Protein AF-A0A9D7ARS7-F1 (afdb_monomer_lite)

Foldseek 3Di:
DLVVVVQCQDLVSLCVQAQDWDQDQQGTWRWHQDPVVNKIKIKDAFTWADDPQQQGGTDTFRMWIWIWHDDPQKIWTWIDGQPFIKIKIWGDDPAKIKIKIKGPWDWVVRVVVRCCVPQPCVPQPFKDWGWTKIWIWMAMPPLRDIQIDIDTPPTAIDDPPLLVLLPDAFPLCPPPDPVLSPLQAFCPFLLVLLLCLQAPLCLVPDLQFDPVQVNVLVNLVSVLVSCVVPPVDDRPDRRDRGHLLLVLQQQPPLDDRRHPSSSVSSSNRSNHCCVNRNRRSSSSSCQQAQQQEDPHGHQSSLCCVLPVDHSRPDDNLRSLQSSLCSVPVHVQNVVCVVPVDGPPLSSVQSSQSSVCNSPDGPDRPDPPPPPDDD

Secondary structure (DSSP, 8-state):
-HHHHHHHTSHHHHHTTTT-EEEETTEEEEEEEETTTTEEEEEESSEEE--TTTTTPPEEES-EEEEEEEETTEEEEEEEETTEEEEEEEEE-SS-EEEEEEEEEEEHHHHHHTTTTT-GGGG-TT-EEEEEEEEEEEEEETTTEEEEEEEEEEEEEESS-GGGGGG---STTTT--HHHHT-PPPTTSHHHHHHHHHH-TTTTTSSS--HHHHHHHHHHHHHHHHHTT-TTSPPPPPPP---HHHHHHIIIII-S---HHHHHHHHHHHHHHHHHT-HHHHHHHHHHH-EEETTEESHHHHHHHHHSS-GGG--HHHHHHHHHHTTSHHHHHHHHHHHS---HHHHHHHHHHHHTTTS-PPPPPP--------

Sequence (374 aa):
MPSLIWLATTPWLVQLAHGRTLPTALGPVRMAWDAQANALALSCRPCSIRHASWGGEPLRLAEVRLTVQRMGMRLHGTVASGQVVARWRGQLAANSLTLDMDLPSTPVREGYALFAGAIAELRNPALRIDGDFALRARLTLPTGELTLAPQLQGLAVQGLGTEQWAQARSQCDQGLPKWARLAKPSAQSLLARAVIAAEDQRYFEHAGYDLTEITLALRGNQRGLVNASDPSHPTPAPRGASTLSQQLAKLLVTGAERSPVRKLRELLYAVEMEQTLGKARILGLYLDVAPWGGQLCGARAAAYRYFGKRADRLSASEAAWLAAMLHNPSMEARRWAATGQINHERAQWVARGMRLGGASAPRRPTAKMVAAHG

Structure (mmCIF, N/CA/C/O backbone):
data_AF-A0A9D7ARS7-F1
#
_entry.id   AF-A0A9D7ARS7-F1
#
loop_
_atom_site.group_PDB
_atom_site.id
_atom_site.type_symbol
_atom_site.label_atom_id
_atom_site.label_alt_id
_atom_site.label_comp_id
_atom_site.label_asym_id
_atom_site.label_entity_id
_atom_site.label_seq_id
_atom_site.pdbx_PDB_ins_code
_atom_site.Cartn_x
_atom_site.Cartn_y
_atom_site.Cartn_z
_atom_site.occupancy
_atom_site.B_iso_or_equiv
_atom_site.auth_seq_id
_atom_site.auth_comp_id
_atom_site.auth_asym_id
_atom_site.auth_atom_id
_atom_site.pdbx_PDB_model_num
ATOM 1 N N . MET A 1 1 ? 27.235 16.076 -18.789 1.00 49.94 1 MET A N 1
ATOM 2 C CA . MET A 1 1 ? 26.488 14.795 -18.875 1.00 49.94 1 MET A CA 1
ATOM 3 C C . MET A 1 1 ? 26.006 14.437 -20.289 1.00 49.94 1 MET A C 1
ATOM 5 O O . MET A 1 1 ? 26.199 13.282 -20.655 1.00 49.94 1 MET A O 1
ATOM 9 N N . PRO A 1 2 ? 25.462 15.351 -21.121 1.00 49.75 2 PRO A N 1
ATOM 10 C CA . PRO A 1 2 ? 25.009 15.016 -22.481 1.00 49.75 2 PRO A CA 1
ATOM 11 C C . PRO A 1 2 ? 26.126 14.520 -23.407 1.00 49.75 2 PRO A C 1
ATOM 13 O O . PRO A 1 2 ? 25.908 13.580 -24.156 1.00 49.75 2 PRO A O 1
ATOM 16 N N . SER A 1 3 ? 27.340 15.070 -23.305 1.00 52.16 3 SER A N 1
ATOM 17 C CA . SER A 1 3 ? 28.516 14.659 -24.089 1.00 52.16 3 SER A CA 1
ATOM 18 C C . SER A 1 3 ? 28.979 13.222 -23.798 1.00 52.16 3 SER A C 1
ATOM 20 O O . SER A 1 3 ? 29.409 12.530 -24.713 1.00 52.16 3 SER A O 1
ATOM 22 N N . LEU A 1 4 ? 28.813 12.726 -22.565 1.00 56.06 4 LEU A N 1
ATOM 23 C CA . LEU A 1 4 ? 29.103 11.326 -22.215 1.00 56.06 4 LEU A CA 1
ATOM 24 C C . LEU A 1 4 ? 28.038 10.366 -22.756 1.00 56.06 4 LEU A C 1
ATOM 26 O O . LEU A 1 4 ? 28.385 9.312 -23.272 1.00 56.06 4 LEU A O 1
ATOM 30 N N . ILE A 1 5 ? 26.755 10.741 -22.695 1.00 59.06 5 ILE A N 1
ATOM 31 C CA . ILE A 1 5 ? 25.660 9.968 -23.312 1.00 59.06 5 ILE A CA 1
ATOM 32 C C . ILE A 1 5 ? 25.811 9.978 -24.834 1.00 59.06 5 ILE A C 1
ATOM 34 O O . ILE A 1 5 ? 25.603 8.959 -25.488 1.00 59.06 5 ILE A O 1
ATOM 38 N N . TRP A 1 6 ? 26.219 11.115 -25.398 1.00 55.34 6 TRP A N 1
ATOM 39 C CA . TRP A 1 6 ? 26.509 11.266 -26.815 1.00 55.34 6 TRP A CA 1
ATOM 40 C C . TRP A 1 6 ? 27.624 10.306 -27.232 1.00 55.34 6 TRP A C 1
ATOM 42 O O . TRP A 1 6 ? 27.391 9.513 -28.131 1.00 55.34 6 TRP A O 1
ATOM 52 N N . LEU A 1 7 ? 28.764 10.290 -26.531 1.00 57.62 7 LEU A N 1
ATOM 53 C CA . LEU A 1 7 ? 29.869 9.357 -26.786 1.00 57.62 7 LEU A CA 1
ATOM 54 C C . LEU A 1 7 ? 29.462 7.886 -26.584 1.00 57.62 7 LEU A C 1
ATOM 56 O O . LEU A 1 7 ? 29.739 7.049 -27.439 1.00 57.62 7 LEU A O 1
ATOM 60 N N . ALA A 1 8 ? 28.750 7.572 -25.499 1.00 57.28 8 ALA A N 1
ATOM 61 C CA . ALA A 1 8 ? 28.328 6.211 -25.155 1.00 57.28 8 ALA A CA 1
ATOM 62 C C . ALA A 1 8 ? 27.238 5.633 -26.077 1.00 57.28 8 ALA A C 1
ATOM 64 O O . ALA A 1 8 ? 26.942 4.445 -25.997 1.00 57.28 8 ALA A O 1
ATOM 65 N N . THR A 1 9 ? 26.631 6.457 -26.937 1.00 58.59 9 THR A N 1
ATOM 66 C CA . THR A 1 9 ? 25.599 6.043 -27.904 1.00 58.59 9 THR A CA 1
ATOM 67 C C . THR A 1 9 ? 26.036 6.239 -29.358 1.00 58.59 9 THR A C 1
ATOM 69 O O . THR A 1 9 ? 25.222 6.077 -30.266 1.00 58.59 9 THR A O 1
ATOM 72 N N . THR A 1 10 ? 27.301 6.600 -29.606 1.00 65.31 10 THR A N 1
ATOM 73 C CA . THR A 1 10 ? 27.848 6.731 -30.963 1.00 65.31 10 THR A CA 1
ATOM 74 C C . THR A 1 10 ? 28.159 5.341 -31.540 1.00 65.31 10 THR A C 1
ATOM 76 O O . THR A 1 10 ? 28.922 4.606 -30.913 1.00 65.31 10 THR A O 1
ATOM 79 N N . PRO A 1 11 ? 27.650 4.972 -32.733 1.00 61.22 11 PRO A N 1
ATOM 80 C CA . PRO A 1 11 ? 27.712 3.599 -33.254 1.00 61.22 11 PRO A CA 1
ATOM 81 C C . PRO A 1 11 ? 29.095 2.924 -33.215 1.00 61.22 11 PRO A C 1
ATOM 83 O O . PRO A 1 11 ? 29.196 1.777 -32.792 1.00 61.22 11 PRO A O 1
ATOM 86 N N . TRP A 1 12 ? 30.177 3.627 -33.570 1.00 64.88 12 TRP A N 1
ATOM 87 C CA . TRP A 1 12 ? 31.531 3.047 -33.561 1.00 64.88 12 TRP A CA 1
ATOM 88 C C . TRP A 1 12 ? 32.080 2.796 -32.141 1.00 64.88 12 TRP A C 1
ATOM 90 O O . TRP A 1 12 ? 32.691 1.761 -31.887 1.00 64.88 12 TRP A O 1
ATOM 100 N N . LEU A 1 13 ? 31.808 3.689 -31.178 1.00 61.81 13 LEU A N 1
ATOM 101 C CA . LEU A 1 13 ? 32.165 3.490 -29.762 1.00 61.81 13 LEU A CA 1
ATOM 102 C C . LEU A 1 13 ? 31.345 2.360 -29.130 1.00 61.81 13 LEU A C 1
ATOM 104 O O . LEU A 1 13 ? 31.840 1.610 -28.292 1.00 61.81 13 LEU A O 1
ATOM 108 N N . VAL A 1 14 ? 30.093 2.221 -29.561 1.00 63.19 14 VAL A N 1
ATOM 109 C CA . VAL A 1 14 ? 29.178 1.174 -29.107 1.00 63.19 14 VAL A CA 1
ATOM 110 C C . VAL A 1 14 ? 29.598 -0.208 -29.628 1.00 63.19 14 VAL A C 1
ATOM 112 O O . VAL A 1 14 ? 29.524 -1.185 -28.883 1.00 63.19 14 VAL A O 1
ATOM 115 N N . GLN A 1 15 ? 30.107 -0.304 -30.859 1.00 62.28 15 GLN A N 1
ATOM 116 C CA . GLN A 1 15 ? 30.667 -1.546 -31.410 1.00 62.28 15 GLN A CA 1
ATOM 117 C C . GLN A 1 15 ? 31.887 -2.038 -30.614 1.00 62.28 15 GLN A C 1
ATOM 119 O O . GLN A 1 15 ? 31.997 -3.231 -30.343 1.00 62.28 15 GLN A O 1
ATOM 124 N N . LEU A 1 16 ? 32.748 -1.128 -30.139 1.00 65.19 16 LEU A N 1
ATOM 125 C CA . LEU A 1 16 ? 33.880 -1.460 -29.257 1.00 65.19 16 LEU A CA 1
ATOM 126 C C . LEU A 1 16 ? 33.447 -1.963 -27.868 1.00 65.19 16 LEU A C 1
ATOM 128 O O . LEU A 1 16 ? 34.243 -2.585 -27.156 1.00 65.19 16 LEU A O 1
ATOM 132 N N . ALA A 1 17 ? 32.203 -1.687 -27.470 1.00 65.38 17 ALA A N 1
ATOM 133 C CA . ALA A 1 17 ? 31.620 -2.150 -26.218 1.00 65.38 17 ALA A CA 1
ATOM 134 C C . ALA A 1 17 ? 30.968 -3.542 -26.325 1.00 65.38 17 ALA A C 1
ATOM 136 O O . ALA A 1 17 ? 30.589 -4.104 -25.297 1.00 65.38 17 ALA A O 1
ATOM 137 N N . HIS A 1 18 ? 30.861 -4.130 -27.524 1.00 78.56 18 HIS A N 1
ATOM 138 C CA . HIS A 1 18 ? 30.319 -5.479 -27.701 1.00 78.56 18 HIS A CA 1
ATOM 139 C C . HIS A 1 18 ? 31.104 -6.508 -26.868 1.00 78.56 18 HIS A C 1
ATOM 141 O O . HIS A 1 18 ? 32.332 -6.555 -26.898 1.00 78.56 18 HIS A O 1
ATOM 147 N N . GLY A 1 19 ? 30.390 -7.330 -26.096 1.00 79.81 19 GLY A N 1
ATOM 148 C CA . GLY A 1 19 ? 30.980 -8.370 -25.251 1.00 79.81 19 GLY A CA 1
ATOM 149 C C . GLY A 1 19 ? 31.577 -7.860 -23.936 1.00 79.81 19 GLY A C 1
ATOM 150 O O . GLY A 1 19 ? 31.953 -8.675 -23.094 1.00 79.81 19 GLY A O 1
ATOM 151 N N . ARG A 1 20 ? 31.623 -6.539 -23.705 1.00 84.88 20 ARG A N 1
ATOM 152 C CA . ARG A 1 20 ? 32.106 -5.978 -22.438 1.00 84.88 20 ARG A CA 1
ATOM 153 C C . ARG A 1 20 ? 31.069 -6.143 -21.335 1.00 84.88 20 ARG A C 1
ATOM 155 O O . ARG A 1 20 ? 29.861 -6.079 -21.564 1.00 84.88 20 ARG A O 1
ATOM 162 N N . THR A 1 21 ? 31.565 -6.312 -20.116 1.00 87.62 21 THR A N 1
ATOM 163 C CA . THR A 1 21 ? 30.754 -6.303 -18.899 1.00 87.62 21 THR A CA 1
ATOM 164 C C . THR A 1 21 ? 31.215 -5.153 -18.022 1.00 87.62 21 THR A C 1
ATOM 166 O O . THR A 1 21 ? 32.399 -5.050 -17.712 1.00 87.62 21 THR A O 1
ATOM 169 N N . LEU A 1 22 ? 30.287 -4.280 -17.641 1.00 86.56 22 LEU A N 1
ATOM 170 C CA . LEU A 1 22 ? 30.556 -3.146 -16.767 1.00 86.56 22 LEU A CA 1
ATOM 171 C C . LEU A 1 22 ? 30.031 -3.441 -15.358 1.00 86.56 22 LEU A C 1
ATOM 173 O O . LEU A 1 22 ? 28.874 -3.852 -15.221 1.00 86.56 22 LEU A O 1
ATOM 177 N N . PRO A 1 23 ? 30.829 -3.224 -14.299 1.00 86.56 23 PRO A N 1
ATOM 178 C CA . PRO A 1 23 ? 30.306 -3.234 -12.943 1.00 86.56 23 PRO A CA 1
ATOM 179 C C . PRO A 1 23 ? 29.406 -2.008 -12.749 1.00 86.56 23 PRO A C 1
ATOM 181 O O . PRO A 1 23 ? 29.817 -0.875 -12.994 1.00 86.56 23 PRO A O 1
ATOM 184 N N . THR A 1 24 ? 28.164 -2.223 -12.320 1.00 85.88 24 THR A N 1
ATOM 185 C CA . THR A 1 24 ? 27.206 -1.140 -12.053 1.00 85.88 24 THR A CA 1
ATOM 186 C C . THR A 1 24 ? 26.528 -1.329 -10.701 1.00 85.88 24 THR A C 1
ATOM 188 O O . THR A 1 24 ? 26.607 -2.399 -10.095 1.00 85.88 24 THR A O 1
ATOM 191 N N . ALA A 1 25 ? 25.787 -0.313 -10.251 1.00 81.31 25 ALA A N 1
ATOM 192 C CA . ALA A 1 25 ? 24.946 -0.402 -9.054 1.00 81.31 25 ALA A CA 1
ATOM 193 C C . ALA A 1 25 ? 23.852 -1.487 -9.147 1.00 81.31 25 ALA A C 1
ATOM 195 O O . ALA A 1 25 ? 23.344 -1.920 -8.117 1.00 81.31 25 ALA A O 1
ATOM 196 N N . LEU A 1 26 ? 23.510 -1.930 -10.364 1.00 81.38 26 LEU A N 1
ATOM 197 C CA . LEU A 1 26 ? 22.538 -2.993 -10.629 1.00 81.38 26 LEU A CA 1
ATOM 198 C C . LEU A 1 26 ? 23.160 -4.399 -10.605 1.00 81.38 26 LEU A C 1
ATOM 200 O O . LEU A 1 26 ? 22.430 -5.387 -10.657 1.00 81.38 26 LEU A O 1
ATOM 204 N N . GLY A 1 27 ? 24.491 -4.492 -10.529 1.00 86.00 27 GLY A N 1
ATOM 205 C CA . GLY A 1 27 ? 25.264 -5.703 -10.799 1.00 86.00 27 GLY A CA 1
ATOM 206 C C . GLY A 1 27 ? 26.060 -5.601 -12.110 1.00 86.00 27 GLY A C 1
ATOM 207 O O . GLY A 1 27 ? 26.155 -4.517 -12.699 1.00 86.00 27 GLY A O 1
ATOM 208 N N . PRO A 1 28 ? 26.673 -6.704 -12.573 1.00 89.75 28 PRO A N 1
ATOM 209 C CA . PRO A 1 28 ? 27.367 -6.734 -13.856 1.00 89.75 28 PRO A CA 1
ATOM 210 C C . PRO A 1 28 ? 26.371 -6.524 -15.006 1.00 89.75 28 PRO A C 1
ATOM 212 O O . PRO A 1 28 ? 25.390 -7.259 -15.140 1.00 89.75 28 PRO A O 1
ATOM 215 N N . VAL A 1 29 ? 26.623 -5.513 -15.840 1.00 91.81 29 VAL A N 1
ATOM 216 C CA . VAL A 1 29 ? 25.832 -5.212 -17.041 1.00 91.81 29 VAL A CA 1
ATOM 217 C C . VAL A 1 29 ? 26.642 -5.595 -18.266 1.00 91.81 29 VAL A C 1
ATOM 219 O O . VAL A 1 29 ? 27.681 -4.998 -18.547 1.00 91.81 29 VAL A O 1
ATOM 222 N N . ARG A 1 30 ? 26.157 -6.589 -19.007 1.00 92.44 30 ARG A N 1
ATOM 223 C CA . ARG A 1 30 ? 26.727 -7.001 -20.288 1.00 92.44 30 ARG A CA 1
ATOM 224 C C . ARG A 1 30 ? 26.202 -6.107 -21.401 1.00 92.44 30 ARG A C 1
ATOM 226 O O . ARG A 1 30 ? 25.000 -5.857 -21.477 1.00 92.44 30 ARG A O 1
ATOM 233 N N . MET A 1 31 ? 27.107 -5.675 -22.266 1.00 90.69 31 MET A N 1
ATOM 234 C CA . MET A 1 31 ? 26.824 -4.865 -23.443 1.00 90.69 31 MET A CA 1
ATOM 235 C C . MET A 1 31 ? 26.972 -5.728 -24.698 1.00 90.69 31 MET A C 1
ATOM 237 O O . MET A 1 31 ? 27.950 -6.461 -24.853 1.00 90.69 31 MET A O 1
ATOM 241 N N . ALA A 1 32 ? 26.003 -5.656 -25.599 1.00 90.12 32 ALA A N 1
ATOM 242 C CA . ALA A 1 32 ? 26.031 -6.354 -26.874 1.00 90.12 32 ALA A CA 1
ATOM 243 C C . ALA A 1 32 ? 25.504 -5.431 -27.970 1.00 90.12 32 ALA A C 1
ATOM 245 O O . ALA A 1 32 ? 24.406 -4.896 -27.869 1.00 90.12 32 ALA A O 1
ATOM 246 N N . TRP A 1 33 ? 26.297 -5.238 -29.016 1.00 87.25 33 TRP A N 1
ATOM 247 C CA . TRP A 1 33 ? 25.826 -4.595 -30.237 1.00 87.25 33 TRP A CA 1
ATOM 248 C C . TRP A 1 33 ? 25.082 -5.605 -31.115 1.00 87.25 33 TRP A C 1
ATOM 250 O O . TRP A 1 33 ? 25.636 -6.666 -31.408 1.00 87.25 33 TRP A O 1
ATOM 260 N N . ASP A 1 34 ? 23.866 -5.259 -31.531 1.00 83.94 34 ASP A N 1
ATOM 261 C CA . ASP A 1 34 ? 23.088 -5.963 -32.547 1.00 83.94 34 ASP A CA 1
ATOM 262 C C . ASP A 1 34 ? 23.206 -5.200 -33.873 1.00 83.94 34 ASP A C 1
ATOM 264 O O . ASP A 1 34 ? 22.672 -4.098 -34.033 1.00 83.94 34 ASP A O 1
ATOM 268 N N . ALA A 1 35 ? 23.935 -5.790 -34.823 1.00 79.88 35 ALA A N 1
ATOM 269 C CA . ALA A 1 35 ? 24.170 -5.193 -36.131 1.00 79.88 35 ALA A CA 1
ATOM 270 C C . ALA A 1 35 ? 22.917 -5.179 -37.020 1.00 79.88 35 ALA A C 1
ATOM 272 O O . ALA A 1 35 ? 22.780 -4.269 -37.833 1.00 79.88 35 ALA A O 1
ATOM 273 N N . GLN A 1 36 ? 22.001 -6.140 -36.859 1.00 80.81 36 GLN A N 1
ATOM 274 C CA . GLN A 1 36 ? 20.767 -6.206 -37.648 1.00 80.81 36 GLN A CA 1
ATOM 275 C C . GLN A 1 36 ? 19.764 -5.159 -37.169 1.00 80.81 36 GLN A C 1
ATOM 277 O O . GLN A 1 36 ? 19.159 -4.457 -37.976 1.00 80.81 36 GLN A O 1
ATOM 282 N N . ALA A 1 37 ? 19.629 -5.009 -35.851 1.00 79.12 37 ALA A N 1
ATOM 283 C CA . ALA A 1 37 ? 18.763 -3.997 -35.261 1.00 79.12 37 ALA A CA 1
ATOM 284 C C . ALA A 1 37 ? 19.418 -2.605 -35.186 1.00 79.12 37 ALA A C 1
ATOM 286 O O . ALA A 1 37 ? 18.746 -1.648 -34.806 1.00 79.12 37 ALA A O 1
ATOM 287 N N . ASN A 1 38 ? 20.711 -2.466 -35.508 1.00 84.44 38 ASN A N 1
ATOM 288 C CA . ASN A 1 38 ? 21.492 -1.241 -35.288 1.00 84.44 38 ASN A CA 1
ATOM 289 C C . ASN A 1 38 ? 21.291 -0.689 -33.858 1.00 84.44 38 ASN A C 1
ATOM 291 O O . ASN A 1 38 ? 20.999 0.494 -33.648 1.00 84.44 38 ASN A O 1
ATOM 295 N N . ALA A 1 39 ? 21.357 -1.589 -32.874 1.00 87.44 39 ALA A N 1
ATOM 296 C CA . ALA A 1 39 ? 20.944 -1.337 -31.499 1.00 87.44 39 ALA A CA 1
ATOM 297 C C . ALA A 1 39 ? 21.996 -1.810 -30.492 1.00 87.44 39 ALA A C 1
ATOM 299 O O . ALA A 1 39 ? 22.575 -2.887 -30.619 1.00 87.44 39 ALA A O 1
ATOM 300 N N . LEU A 1 40 ? 22.187 -1.034 -29.427 1.00 90.00 40 LEU A N 1
ATOM 301 C CA . LEU A 1 40 ? 22.911 -1.473 -28.240 1.00 90.00 40 LEU A CA 1
ATOM 302 C C . LEU A 1 40 ? 21.951 -2.190 -27.295 1.00 90.00 40 LEU A C 1
ATOM 304 O O . LEU A 1 40 ? 21.008 -1.581 -26.796 1.00 90.00 40 LEU A O 1
ATOM 308 N N . ALA A 1 41 ? 22.222 -3.453 -26.998 1.00 91.88 41 ALA A N 1
ATOM 309 C CA . ALA A 1 41 ? 21.578 -4.206 -25.937 1.00 91.88 41 ALA A CA 1
ATOM 310 C C . ALA A 1 41 ? 22.429 -4.176 -24.658 1.00 91.88 41 ALA A C 1
ATOM 312 O O . ALA A 1 41 ? 23.629 -4.446 -24.665 1.00 91.88 41 ALA A O 1
ATOM 313 N N . LEU A 1 42 ? 21.781 -3.867 -23.542 1.00 92.56 42 LEU A N 1
ATOM 314 C CA . LEU A 1 42 ? 22.317 -3.889 -22.190 1.00 92.56 42 LEU A CA 1
ATOM 315 C C . LEU A 1 42 ? 21.532 -4.933 -21.402 1.00 92.56 42 LEU A C 1
ATOM 317 O O . LEU A 1 42 ? 20.304 -4.900 -21.396 1.00 92.56 42 LEU A O 1
ATOM 321 N N . SER A 1 43 ? 22.211 -5.859 -20.735 1.00 94.12 43 SER A N 1
ATOM 322 C CA . SER A 1 43 ? 21.539 -6.898 -19.948 1.00 94.12 43 SER A CA 1
ATOM 323 C C . SER A 1 43 ? 22.208 -7.118 -18.601 1.00 94.12 43 SER A C 1
ATOM 325 O O . SER A 1 43 ? 23.434 -7.177 -18.528 1.00 94.12 43 SER A O 1
ATOM 327 N N . CYS A 1 44 ? 21.407 -7.285 -17.553 1.00 93.06 44 CYS A N 1
ATOM 328 C CA . CYS A 1 44 ? 21.870 -7.652 -16.219 1.00 93.06 44 CYS A CA 1
ATOM 329 C C . CYS A 1 44 ? 21.175 -8.938 -15.762 1.00 93.06 44 CYS A C 1
ATOM 331 O O . CYS A 1 44 ? 19.950 -9.033 -15.864 1.00 93.06 44 CYS A O 1
ATOM 333 N N . ARG A 1 45 ? 21.952 -9.923 -15.289 1.00 92.38 45 ARG A N 1
ATOM 334 C CA . ARG A 1 45 ? 21.485 -11.247 -14.842 1.00 92.38 45 ARG A CA 1
ATOM 335 C C . ARG A 1 45 ? 22.360 -11.779 -13.688 1.00 92.38 45 ARG A C 1
ATOM 337 O O . ARG A 1 45 ? 23.516 -12.109 -13.949 1.00 92.38 45 ARG A O 1
ATOM 344 N N . PRO A 1 46 ? 21.843 -11.925 -12.454 1.00 89.75 46 PRO A N 1
ATOM 345 C CA . PRO A 1 46 ? 20.637 -11.283 -11.930 1.00 89.75 46 PRO A CA 1
ATOM 346 C C . PRO A 1 46 ? 20.850 -9.775 -11.740 1.00 89.75 46 PRO A C 1
ATOM 348 O O . PRO A 1 46 ? 21.976 -9.314 -11.559 1.00 89.75 46 PRO A O 1
ATOM 351 N N . CYS A 1 47 ? 19.757 -9.016 -11.743 1.00 89.75 47 CYS A N 1
ATOM 352 C CA . CYS A 1 47 ? 19.757 -7.576 -11.498 1.00 89.75 47 CYS A CA 1
ATOM 353 C C . CYS A 1 47 ? 19.323 -7.281 -10.061 1.00 89.75 47 CYS A C 1
ATOM 355 O O . CYS A 1 47 ? 18.367 -7.871 -9.560 1.00 89.75 47 CYS A O 1
ATOM 357 N N . SER A 1 48 ? 20.027 -6.375 -9.387 1.00 88.50 48 SER A N 1
ATOM 358 C CA . SER A 1 48 ? 19.834 -6.071 -7.971 1.00 88.50 48 SER A CA 1
ATOM 359 C C . SER A 1 48 ? 19.701 -4.566 -7.763 1.00 88.50 48 SER A C 1
ATOM 361 O O . SER A 1 48 ? 20.678 -3.834 -7.873 1.00 88.50 48 SER A O 1
ATOM 363 N N . ILE A 1 49 ? 18.511 -4.098 -7.397 1.00 84.06 49 ILE A N 1
ATOM 364 C CA . ILE A 1 49 ? 18.217 -2.678 -7.181 1.00 84.06 49 ILE A CA 1
ATOM 365 C C . ILE A 1 49 ? 18.190 -2.397 -5.679 1.00 84.06 49 ILE A C 1
ATOM 367 O O . ILE A 1 49 ? 17.445 -3.030 -4.932 1.00 84.06 49 ILE A O 1
ATOM 371 N N . ARG A 1 50 ? 18.986 -1.425 -5.226 1.00 81.00 50 ARG A N 1
ATOM 372 C CA . ARG A 1 50 ? 19.003 -0.962 -3.831 1.00 81.00 50 ARG A CA 1
ATOM 373 C C . ARG A 1 50 ? 18.464 0.456 -3.742 1.00 81.00 50 ARG A C 1
ATOM 375 O O . ARG A 1 50 ? 18.832 1.309 -4.544 1.00 81.00 50 ARG A O 1
ATOM 382 N N . HIS A 1 51 ? 17.637 0.715 -2.736 1.00 75.31 51 HIS A N 1
ATOM 383 C CA . HIS A 1 51 ? 17.171 2.059 -2.420 1.00 75.31 51 HIS A CA 1
ATOM 384 C C . HIS A 1 51 ? 17.104 2.248 -0.903 1.00 75.31 51 HIS A C 1
ATOM 386 O O . HIS A 1 51 ? 16.671 1.351 -0.179 1.00 75.31 51 HIS A O 1
ATOM 392 N N . ALA A 1 52 ? 17.507 3.423 -0.411 1.00 68.75 52 ALA A N 1
ATOM 393 C CA . ALA A 1 52 ? 17.616 3.698 1.025 1.00 68.75 52 ALA A CA 1
ATOM 394 C C . ALA A 1 52 ? 16.281 3.542 1.783 1.00 68.75 52 ALA A C 1
ATOM 396 O O . ALA A 1 52 ? 16.264 3.238 2.972 1.00 68.75 52 ALA A O 1
ATOM 397 N N . SER A 1 53 ? 15.145 3.700 1.096 1.00 66.62 53 SER A N 1
ATOM 398 C CA . SER A 1 53 ? 13.814 3.546 1.698 1.00 66.62 53 SER A CA 1
ATOM 399 C C . SER A 1 53 ? 13.319 2.095 1.822 1.00 66.62 53 SER A C 1
ATOM 401 O O . SER A 1 53 ? 12.233 1.883 2.360 1.00 66.62 53 SER A O 1
ATOM 403 N N . TRP A 1 54 ? 14.075 1.096 1.349 1.00 70.12 54 TRP A N 1
ATOM 404 C CA . TRP A 1 54 ? 13.653 -0.314 1.252 1.00 70.12 54 TRP A CA 1
ATOM 405 C C . TRP A 1 54 ? 14.271 -1.232 2.315 1.00 70.12 54 TRP A C 1
ATOM 407 O O . TRP A 1 54 ? 14.468 -2.414 2.072 1.00 70.12 54 TRP A O 1
ATOM 417 N N . GLY A 1 55 ? 14.637 -0.695 3.481 1.00 64.44 55 GLY A N 1
ATOM 418 C CA . GLY A 1 55 ? 15.050 -1.527 4.620 1.00 64.44 55 GLY A CA 1
ATOM 419 C C . GLY A 1 55 ? 16.369 -2.296 4.452 1.00 64.44 55 GLY A C 1
ATOM 420 O O . GLY A 1 55 ? 16.707 -3.076 5.331 1.00 64.44 55 GLY A O 1
ATOM 421 N N . GLY A 1 56 ? 17.126 -2.053 3.376 1.00 69.62 56 GLY A N 1
ATOM 422 C CA . GLY A 1 56 ? 18.472 -2.595 3.150 1.00 69.62 56 GLY A CA 1
ATOM 423 C C . GLY A 1 56 ? 18.536 -3.826 2.241 1.00 69.62 56 GLY A C 1
ATOM 424 O O . GLY A 1 56 ? 19.573 -4.042 1.609 1.00 69.62 56 GLY A O 1
ATOM 425 N N . GLU A 1 57 ? 17.449 -4.590 2.094 1.00 74.00 57 GLU A N 1
ATOM 426 C CA . GLU A 1 57 ? 17.430 -5.724 1.167 1.00 74.00 57 GLU A CA 1
ATOM 427 C C . GLU A 1 57 ? 17.285 -5.263 -0.294 1.00 74.00 57 GLU A C 1
ATOM 429 O O . GLU A 1 57 ? 16.403 -4.459 -0.617 1.00 74.00 57 GLU A O 1
ATOM 434 N N . PRO A 1 58 ? 18.145 -5.743 -1.211 1.00 80.88 58 PRO A N 1
ATOM 435 C CA . PRO A 1 58 ? 18.018 -5.411 -2.619 1.00 80.88 58 PRO A CA 1
ATOM 436 C C . PRO A 1 58 ? 16.801 -6.095 -3.245 1.00 80.88 58 PRO A C 1
ATOM 438 O O . PRO A 1 58 ? 16.608 -7.302 -3.099 1.00 80.88 58 PRO A O 1
ATOM 441 N N . LEU A 1 59 ? 16.058 -5.347 -4.056 1.00 84.31 59 LEU A N 1
ATOM 442 C CA . LEU A 1 59 ? 15.072 -5.916 -4.963 1.00 84.31 59 LEU A CA 1
ATOM 443 C C . LEU A 1 59 ? 15.805 -6.671 -6.075 1.00 84.31 59 LEU A C 1
ATOM 445 O O . LEU A 1 59 ? 16.579 -6.071 -6.823 1.00 84.31 59 LEU A O 1
ATOM 449 N N . ARG A 1 60 ? 15.571 -7.979 -6.189 1.00 88.94 60 ARG A N 1
ATOM 450 C CA . ARG A 1 60 ? 16.223 -8.825 -7.193 1.00 88.94 60 ARG A CA 1
ATOM 451 C C . ARG A 1 60 ? 15.272 -9.151 -8.336 1.00 88.94 60 ARG A C 1
ATOM 453 O O . ARG A 1 60 ? 14.154 -9.596 -8.101 1.00 88.94 60 ARG A O 1
ATOM 460 N N . LEU A 1 61 ? 15.752 -8.971 -9.558 1.00 90.56 61 LEU A N 1
ATOM 461 C CA . LEU A 1 61 ? 15.104 -9.392 -10.795 1.00 90.56 61 LEU A CA 1
ATOM 462 C C . LEU A 1 61 ? 15.989 -10.444 -11.464 1.00 90.56 61 LEU A C 1
ATOM 464 O O . LEU A 1 61 ? 17.213 -10.296 -11.498 1.00 90.56 61 LEU A O 1
ATOM 468 N N . ALA A 1 62 ? 15.385 -11.499 -12.014 1.00 91.75 62 ALA A N 1
ATOM 469 C CA . ALA A 1 62 ? 16.133 -12.559 -12.697 1.00 91.75 62 ALA A CA 1
ATOM 470 C C . ALA A 1 62 ? 16.937 -12.009 -13.886 1.00 91.75 62 ALA A C 1
ATOM 472 O O . ALA A 1 62 ? 18.086 -12.389 -14.113 1.00 91.75 62 ALA A O 1
ATOM 473 N N . GLU A 1 63 ? 16.337 -11.071 -14.614 1.00 93.19 63 GLU A N 1
ATOM 474 C CA . GLU A 1 63 ? 16.955 -10.394 -15.738 1.00 93.19 63 GLU A CA 1
ATOM 475 C C . GLU A 1 63 ? 16.329 -9.014 -15.961 1.00 93.19 63 GLU A C 1
ATOM 477 O O . GLU A 1 63 ? 15.117 -8.856 -15.832 1.00 93.19 63 GLU A O 1
ATOM 482 N N . VAL A 1 64 ? 17.133 -8.045 -16.398 1.00 94.44 64 VAL A N 1
ATOM 483 C CA . VAL A 1 64 ? 16.645 -6.851 -17.103 1.00 94.44 64 VAL A CA 1
ATOM 484 C C . VAL A 1 64 ? 17.410 -6.708 -18.415 1.00 94.44 64 VAL A C 1
ATOM 486 O O . VAL A 1 64 ? 18.640 -6.766 -18.406 1.00 94.44 64 VAL A O 1
ATOM 489 N N . ARG A 1 65 ? 16.695 -6.498 -19.525 1.00 95.06 65 ARG A N 1
ATOM 490 C CA . ARG A 1 65 ? 17.254 -6.139 -20.835 1.00 95.06 65 ARG A CA 1
ATOM 491 C C . ARG A 1 65 ? 16.800 -4.746 -21.231 1.00 95.06 65 ARG A C 1
ATOM 493 O O . ARG A 1 65 ? 15.619 -4.438 -21.144 1.00 95.06 65 ARG A O 1
ATOM 500 N N . LEU A 1 66 ? 17.720 -3.929 -21.707 1.00 94.56 66 LEU A N 1
ATOM 501 C CA . LEU A 1 66 ? 17.472 -2.596 -22.231 1.00 94.56 66 LEU A CA 1
ATOM 502 C C . LEU A 1 66 ? 18.084 -2.515 -23.627 1.00 94.56 66 LEU A C 1
ATOM 504 O O . LEU A 1 66 ? 19.249 -2.847 -23.802 1.00 94.56 66 LEU A O 1
ATOM 508 N N . THR A 1 67 ? 17.323 -2.070 -24.616 1.00 94.31 67 THR A N 1
ATOM 509 C CA . THR A 1 67 ? 17.836 -1.758 -25.951 1.00 94.31 67 THR A CA 1
ATOM 510 C C . THR A 1 67 ? 17.876 -0.252 -26.142 1.00 94.31 67 THR A C 1
ATOM 512 O O . THR A 1 67 ? 17.027 0.464 -25.610 1.00 94.31 67 THR A O 1
ATOM 515 N N . VAL A 1 68 ? 18.879 0.221 -26.877 1.00 92.38 68 VAL A N 1
ATOM 516 C CA . VAL A 1 68 ? 19.105 1.627 -27.205 1.00 92.38 68 VAL A CA 1
ATOM 517 C C . VAL A 1 68 ? 19.450 1.730 -28.687 1.00 92.38 68 VAL A C 1
ATOM 519 O O . VAL A 1 68 ? 20.467 1.210 -29.140 1.00 92.38 68 VAL A O 1
ATOM 522 N N . GLN A 1 69 ? 18.623 2.447 -29.429 1.00 91.12 69 GLN A N 1
ATOM 523 C CA . GLN A 1 69 ? 18.829 2.844 -30.815 1.00 91.12 69 GLN A CA 1
ATOM 524 C C . GLN A 1 69 ? 18.899 4.365 -30.877 1.00 91.12 69 GLN A C 1
ATOM 526 O O . GLN A 1 69 ? 18.157 5.071 -30.185 1.00 91.12 69 GLN A O 1
ATOM 531 N N . ARG A 1 70 ? 19.796 4.887 -31.713 1.00 86.88 70 ARG A N 1
ATOM 532 C CA . ARG A 1 70 ? 20.014 6.326 -31.857 1.00 86.88 70 ARG A CA 1
ATOM 533 C C . ARG A 1 70 ? 19.850 6.770 -33.302 1.00 86.88 70 ARG A C 1
ATOM 535 O O . ARG A 1 70 ? 20.460 6.212 -34.203 1.00 86.88 70 ARG A O 1
ATOM 542 N N . MET A 1 71 ? 19.083 7.840 -33.492 1.00 86.81 71 MET A N 1
ATOM 543 C CA . MET A 1 71 ? 18.893 8.525 -34.770 1.00 86.81 71 MET A CA 1
ATOM 544 C C . MET A 1 71 ? 19.078 10.031 -34.553 1.00 86.81 71 MET A C 1
ATOM 546 O O . MET A 1 71 ? 18.160 10.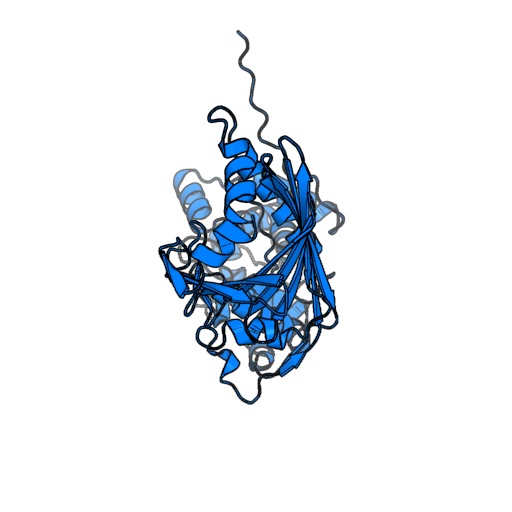739 -34.130 1.00 86.81 71 MET A O 1
ATOM 550 N N . GLY A 1 72 ? 20.298 10.527 -34.776 1.00 86.62 72 GLY A N 1
ATOM 551 C CA . GLY A 1 72 ? 20.655 11.926 -34.521 1.00 86.62 72 GLY A CA 1
ATOM 552 C C . GLY A 1 72 ? 20.527 12.302 -33.038 1.00 86.62 72 GLY A C 1
ATOM 553 O O . GLY A 1 72 ? 21.282 11.805 -32.196 1.00 86.62 72 GLY A O 1
ATOM 554 N N . MET A 1 73 ? 19.575 13.188 -32.726 1.00 87.81 73 MET A N 1
ATOM 555 C CA . MET A 1 73 ? 19.248 13.641 -31.361 1.00 87.81 73 MET A CA 1
ATOM 556 C C . MET A 1 73 ? 18.122 12.830 -30.697 1.00 87.81 73 MET A C 1
ATOM 558 O O . MET A 1 73 ? 17.753 13.112 -29.559 1.00 87.81 73 MET A O 1
ATOM 562 N N . ARG A 1 74 ? 17.569 11.830 -31.392 1.00 92.56 74 ARG A N 1
ATOM 563 C CA . ARG A 1 74 ? 16.528 10.945 -30.865 1.00 92.56 74 ARG A CA 1
ATOM 564 C C . ARG A 1 74 ? 17.124 9.615 -30.433 1.00 92.56 74 ARG A C 1
ATOM 566 O O . ARG A 1 74 ? 17.936 9.025 -31.145 1.00 92.56 74 ARG A O 1
ATOM 573 N N . LEU A 1 75 ? 16.673 9.138 -29.285 1.00 92.50 75 LEU A N 1
ATOM 574 C CA . LEU A 1 75 ? 16.943 7.813 -28.749 1.00 92.50 75 LEU A CA 1
ATOM 575 C C . LEU A 1 75 ? 15.626 7.045 -28.669 1.00 92.50 75 LEU A C 1
ATOM 577 O O . LEU A 1 75 ? 14.571 7.641 -28.453 1.00 92.50 75 LEU A O 1
ATOM 581 N N . HIS A 1 76 ? 15.665 5.735 -28.835 1.00 95.06 76 HIS A N 1
ATOM 582 C CA . HIS A 1 76 ? 14.519 4.878 -28.564 1.00 95.06 76 HIS A CA 1
ATOM 583 C C . HIS A 1 76 ? 14.969 3.461 -28.248 1.00 95.06 76 HIS A C 1
ATOM 585 O O . HIS A 1 76 ? 16.106 3.084 -28.516 1.00 95.06 76 HIS A O 1
ATOM 591 N N . GLY A 1 77 ? 14.069 2.673 -27.683 1.00 95.44 77 GLY A N 1
ATOM 592 C CA . GLY A 1 77 ? 14.295 1.257 -27.481 1.00 95.44 77 GLY A CA 1
ATOM 593 C C . GLY A 1 77 ? 13.257 0.657 -26.555 1.00 95.44 77 GLY A C 1
ATOM 594 O O . GLY A 1 77 ? 12.149 1.177 -26.396 1.00 95.44 77 GLY A O 1
ATOM 595 N N . THR A 1 78 ? 13.623 -0.454 -25.935 1.00 96.50 78 THR A N 1
ATOM 596 C CA . THR A 1 78 ? 12.761 -1.215 -25.033 1.00 96.50 78 THR A CA 1
ATOM 597 C C . THR A 1 78 ? 13.485 -1.529 -23.743 1.00 96.50 78 THR A C 1
ATOM 599 O O . THR A 1 78 ? 14.676 -1.814 -23.772 1.00 96.50 78 THR A O 1
ATOM 602 N N . VAL A 1 79 ? 12.764 -1.550 -22.630 1.00 95.50 79 VAL A N 1
ATOM 603 C CA . VAL A 1 79 ? 13.196 -2.188 -21.388 1.00 95.50 79 VAL A CA 1
ATOM 604 C C . VAL A 1 79 ? 12.282 -3.378 -21.122 1.00 95.50 79 VAL A C 1
ATOM 606 O O . VAL A 1 79 ? 11.063 -3.256 -21.202 1.00 95.50 79 VAL A O 1
ATOM 609 N N . ALA A 1 80 ? 12.866 -4.538 -20.852 1.00 96.12 80 ALA A N 1
ATOM 610 C CA . ALA A 1 80 ? 12.153 -5.790 -20.683 1.00 96.12 80 ALA A CA 1
ATOM 611 C C . ALA A 1 80 ? 12.676 -6.571 -19.477 1.00 96.12 80 ALA A C 1
ATOM 613 O O . ALA A 1 80 ? 13.882 -6.650 -19.234 1.00 96.12 80 ALA A O 1
ATOM 614 N N . SER A 1 81 ? 11.757 -7.195 -18.753 1.00 95.44 81 SER A N 1
ATOM 615 C CA . SER A 1 81 ? 12.038 -8.198 -17.731 1.00 95.44 81 SER A CA 1
ATOM 616 C C . SER A 1 81 ? 10.908 -9.220 -17.786 1.00 95.44 81 SER A C 1
ATOM 618 O O . SER A 1 81 ? 9.744 -8.833 -17.738 1.00 95.44 81 SER A O 1
ATOM 620 N N . GLY A 1 82 ? 11.223 -10.506 -17.960 1.00 94.06 82 GLY A N 1
ATOM 621 C CA . GLY A 1 82 ? 10.196 -11.526 -18.206 1.00 94.06 82 GLY A CA 1
ATOM 622 C C . GLY A 1 82 ? 9.294 -11.155 -19.391 1.00 94.06 82 GLY A C 1
ATOM 623 O O . GLY A 1 82 ? 9.796 -10.842 -20.470 1.00 94.06 82 GLY A O 1
ATOM 624 N N . GLN A 1 83 ? 7.978 -11.163 -19.168 1.00 95.50 83 GLN A N 1
ATOM 625 C CA . GLN A 1 83 ? 6.961 -10.743 -20.145 1.00 95.50 83 GLN A CA 1
ATOM 626 C C . GLN A 1 83 ? 6.591 -9.252 -20.046 1.00 95.50 83 GLN A C 1
ATOM 628 O O . GLN A 1 83 ? 5.782 -8.757 -20.826 1.00 95.50 83 GLN A O 1
ATOM 633 N N . VAL A 1 84 ? 7.178 -8.509 -19.104 1.00 97.12 84 VAL A N 1
ATOM 634 C CA . VAL A 1 84 ? 6.921 -7.075 -18.936 1.00 97.12 84 VAL A CA 1
ATOM 635 C C . VAL A 1 84 ? 7.871 -6.297 -19.837 1.00 97.12 84 VAL A C 1
ATOM 637 O O . VAL A 1 84 ? 9.079 -6.266 -19.594 1.00 97.12 84 VAL A O 1
ATOM 640 N N . VAL A 1 85 ? 7.326 -5.661 -20.875 1.00 97.56 85 VAL A N 1
ATOM 641 C CA . VAL A 1 85 ? 8.099 -4.935 -21.892 1.00 97.56 85 VAL A CA 1
ATOM 642 C C . VAL A 1 85 ? 7.565 -3.518 -22.044 1.00 97.56 85 VAL A C 1
ATOM 644 O O . VAL A 1 85 ? 6.458 -3.318 -22.532 1.00 97.56 85 VAL A O 1
ATOM 647 N N . ALA A 1 86 ? 8.372 -2.523 -21.684 1.00 97.50 86 ALA A N 1
ATOM 648 C CA . ALA A 1 86 ? 8.070 -1.118 -21.921 1.00 97.50 86 ALA A CA 1
ATOM 649 C C . ALA A 1 86 ? 8.919 -0.567 -23.067 1.00 97.50 86 ALA A C 1
ATOM 651 O O . ALA A 1 86 ? 10.102 -0.885 -23.209 1.00 97.50 86 ALA A O 1
ATOM 652 N N . ARG A 1 87 ? 8.326 0.301 -23.880 1.00 97.81 87 ARG A N 1
ATOM 653 C CA . ARG A 1 87 ? 9.043 1.088 -24.884 1.00 97.81 87 ARG A CA 1
ATOM 654 C C . ARG A 1 87 ? 9.473 2.401 -24.264 1.00 97.81 87 ARG A C 1
ATOM 656 O O . ARG A 1 87 ? 8.779 2.952 -23.415 1.00 97.81 87 ARG A O 1
ATOM 663 N N . TRP A 1 88 ? 10.596 2.936 -24.709 1.00 96.88 88 TRP A N 1
ATOM 664 C CA . TRP A 1 88 ? 11.030 4.258 -24.293 1.00 96.88 88 TRP A CA 1
ATOM 665 C C . TRP A 1 88 ? 11.569 5.050 -25.480 1.00 96.88 88 TRP A C 1
ATOM 667 O O . TRP A 1 88 ? 12.046 4.496 -26.472 1.00 96.88 88 TRP A O 1
ATOM 677 N N . ARG A 1 89 ? 11.444 6.369 -25.388 1.00 97.06 89 ARG A N 1
ATOM 678 C CA . ARG A 1 89 ? 11.929 7.349 -26.356 1.00 97.06 89 ARG A CA 1
ATOM 679 C C . ARG A 1 89 ? 12.660 8.441 -25.601 1.00 97.06 89 ARG A C 1
ATOM 681 O O . ARG A 1 89 ? 12.247 8.822 -24.514 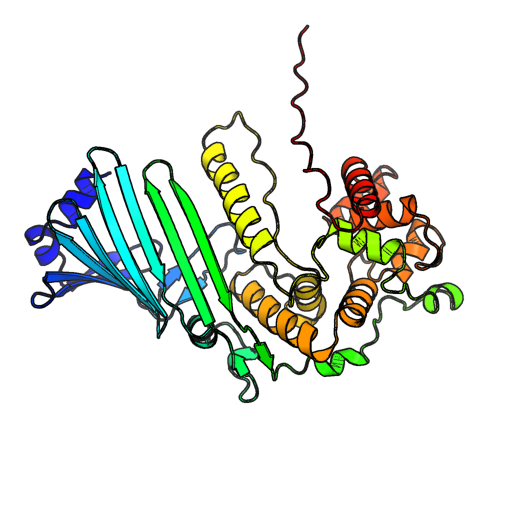1.00 97.06 89 ARG A O 1
ATOM 688 N N . GLY A 1 90 ? 13.743 8.933 -26.175 1.00 95.06 90 GLY A N 1
ATOM 689 C CA . GLY A 1 90 ? 14.552 9.997 -25.617 1.00 95.06 90 GLY A CA 1
ATOM 690 C C . GLY A 1 90 ? 14.784 11.109 -26.625 1.00 95.06 90 GLY A C 1
ATOM 691 O O . GLY A 1 90 ? 15.016 10.845 -27.803 1.00 95.06 90 GLY A O 1
ATOM 692 N N . GLN A 1 91 ? 14.765 12.351 -26.159 1.00 93.62 91 GLN A N 1
ATOM 693 C CA . GLN A 1 91 ? 15.140 13.517 -26.947 1.00 93.62 91 GLN A CA 1
ATOM 694 C C . GLN A 1 91 ? 16.299 14.221 -26.248 1.00 93.62 91 GLN A C 1
ATOM 696 O O . GLN A 1 91 ? 16.149 14.731 -25.136 1.00 93.62 91 GLN A O 1
ATOM 701 N N . LEU A 1 92 ? 17.456 14.230 -26.908 1.00 88.88 92 LEU A N 1
ATOM 702 C CA . LEU A 1 92 ? 18.599 15.036 -26.499 1.00 88.88 92 LEU A CA 1
ATOM 703 C C . LEU A 1 92 ? 18.367 16.482 -26.945 1.00 88.88 92 LEU A C 1
ATOM 705 O O . LEU A 1 92 ? 17.897 16.721 -28.058 1.00 88.88 92 LEU A O 1
ATOM 709 N N . ALA A 1 93 ? 18.736 17.430 -26.093 1.00 87.62 93 ALA A N 1
ATOM 710 C CA . ALA A 1 93 ? 18.943 18.837 -26.414 1.00 87.62 93 ALA A CA 1
ATOM 711 C C . ALA A 1 93 ? 20.307 19.276 -25.855 1.00 87.62 93 ALA A C 1
ATOM 713 O O . ALA A 1 93 ? 20.984 18.488 -25.193 1.00 87.62 93 ALA A O 1
ATOM 714 N N . ALA A 1 94 ? 20.716 20.525 -26.107 1.00 82.06 94 ALA A N 1
ATOM 715 C CA . ALA A 1 94 ? 22.038 21.025 -25.713 1.00 82.06 94 ALA A CA 1
ATOM 716 C C . ALA A 1 94 ? 22.366 20.750 -24.230 1.00 82.06 94 ALA A C 1
ATOM 718 O O . ALA A 1 94 ? 23.437 20.231 -23.926 1.00 82.06 94 ALA A O 1
ATOM 719 N N . ASN A 1 95 ? 21.403 21.001 -23.332 1.00 85.50 95 ASN A N 1
ATOM 720 C CA . ASN A 1 95 ? 21.573 20.866 -21.880 1.00 85.50 95 ASN A CA 1
ATOM 721 C C . ASN A 1 95 ? 20.490 20.013 -21.198 1.00 85.50 95 ASN A C 1
ATOM 723 O O . ASN A 1 95 ? 20.408 20.009 -19.972 1.00 85.50 95 ASN A O 1
ATOM 727 N N . SER A 1 96 ? 19.652 19.300 -21.954 1.00 88.19 96 SER A N 1
ATOM 728 C CA . SER A 1 96 ? 18.577 18.489 -21.376 1.00 88.19 96 SER A CA 1
ATOM 729 C C . SER A 1 96 ? 18.393 17.151 -22.085 1.00 88.19 96 SER A C 1
ATOM 731 O O . SER A 1 96 ? 18.731 16.983 -23.259 1.00 88.19 96 SER A O 1
ATOM 733 N N . LEU A 1 97 ? 17.868 16.181 -21.339 1.00 89.12 97 LEU A N 1
ATOM 734 C CA . LEU A 1 97 ? 17.423 14.892 -21.856 1.00 89.12 97 LEU A CA 1
ATOM 735 C C . LEU A 1 97 ? 16.007 14.648 -21.347 1.00 89.12 97 LEU A C 1
ATOM 737 O O . LEU A 1 97 ? 15.788 14.596 -20.138 1.00 89.12 97 LEU A O 1
ATOM 741 N N . THR A 1 98 ? 15.064 14.485 -22.268 1.00 93.06 98 THR A N 1
ATOM 742 C CA . THR A 1 98 ? 13.702 14.047 -21.938 1.00 93.06 98 THR A CA 1
ATOM 743 C C . THR A 1 98 ? 13.564 12.583 -22.311 1.00 93.06 98 THR A C 1
ATOM 745 O O . THR A 1 98 ? 13.886 12.230 -23.443 1.00 93.06 98 THR A O 1
ATOM 748 N N . LEU A 1 99 ? 13.114 11.747 -21.378 1.00 95.25 99 LEU A N 1
ATOM 749 C CA . LEU A 1 99 ? 12.830 10.329 -21.584 1.00 95.25 99 LEU A CA 1
ATOM 750 C C . LEU A 1 99 ? 11.343 10.071 -21.343 1.00 95.25 99 LEU A C 1
ATOM 752 O O . LEU A 1 99 ? 10.858 10.264 -20.232 1.00 95.25 99 LEU A O 1
ATOM 756 N N . ASP A 1 100 ? 10.635 9.604 -22.363 1.00 96.75 100 ASP A N 1
ATOM 757 C CA . ASP A 1 100 ? 9.262 9.118 -22.273 1.00 96.75 100 ASP A CA 1
ATOM 758 C C . ASP A 1 100 ? 9.274 7.589 -22.297 1.00 96.75 100 ASP A C 1
ATOM 760 O O . ASP A 1 100 ? 9.819 6.987 -23.220 1.00 96.75 100 ASP A O 1
ATOM 764 N N . MET A 1 101 ? 8.652 6.954 -21.310 1.00 97.38 101 MET A N 1
ATOM 765 C CA . MET A 1 101 ? 8.477 5.506 -21.230 1.00 97.38 101 MET A CA 1
ATOM 766 C C . MET A 1 101 ? 6.990 5.161 -21.270 1.00 97.38 101 MET A C 1
ATOM 768 O O . MET A 1 101 ? 6.172 5.811 -20.620 1.00 97.38 101 MET A O 1
ATOM 772 N N . ASP A 1 102 ? 6.663 4.123 -22.027 1.00 97.88 102 ASP A N 1
ATOM 773 C CA . ASP A 1 102 ? 5.319 3.606 -22.234 1.00 97.88 102 ASP A CA 1
ATOM 774 C C . ASP A 1 102 ? 5.338 2.086 -22.052 1.00 97.88 102 ASP A C 1
ATOM 776 O O . ASP A 1 102 ? 5.897 1.341 -22.860 1.00 97.88 102 ASP A O 1
ATOM 780 N N . LEU A 1 103 ? 4.769 1.638 -20.939 1.00 97.69 103 LEU A N 1
ATOM 781 C CA . LEU A 1 103 ? 4.424 0.248 -20.706 1.00 97.69 103 LEU A CA 1
ATOM 782 C C . LEU A 1 103 ? 2.967 0.060 -21.150 1.00 97.69 103 LEU A C 1
ATOM 784 O O . LEU A 1 103 ? 2.081 0.628 -20.495 1.00 97.69 103 LEU A O 1
ATOM 788 N N . PRO A 1 104 ? 2.710 -0.699 -22.230 1.00 97.19 104 PRO A N 1
ATOM 789 C CA . PRO A 1 104 ? 1.353 -0.975 -22.680 1.00 97.19 104 PRO A CA 1
ATOM 790 C C . PRO A 1 104 ? 0.578 -1.787 -21.637 1.00 97.19 104 PRO A C 1
ATOM 792 O O . PRO A 1 104 ? 1.153 -2.312 -20.681 1.00 97.19 104 PRO A O 1
ATOM 795 N N . SER A 1 105 ? -0.733 -1.914 -21.853 1.00 97.62 105 SER A N 1
ATOM 796 C CA . SER A 1 105 ? -1.593 -2.792 -21.054 1.00 97.62 105 SER A CA 1
ATOM 797 C C . SER A 1 105 ? -0.986 -4.190 -20.973 1.00 97.62 105 SER A C 1
ATOM 799 O O . SER A 1 105 ? -0.825 -4.862 -21.991 1.00 97.62 105 SER A O 1
ATOM 801 N N . THR A 1 106 ? -0.599 -4.581 -19.766 1.00 98.06 106 THR A N 1
ATOM 802 C CA . THR A 1 106 ? 0.101 -5.827 -19.467 1.00 98.06 106 THR A CA 1
ATOM 803 C C . THR A 1 106 ? -0.654 -6.540 -18.349 1.00 98.06 106 THR A C 1
ATOM 805 O O . THR A 1 106 ? -0.988 -5.882 -17.359 1.00 98.06 106 THR A O 1
ATOM 808 N N . PRO A 1 107 ? -0.882 -7.862 -18.427 1.00 98.44 107 PRO A N 1
ATOM 809 C CA . PRO A 1 107 ? -1.553 -8.579 -17.351 1.00 98.44 107 PRO A CA 1
ATOM 810 C C . PRO A 1 107 ? -0.782 -8.449 -16.034 1.00 98.44 107 PRO A C 1
ATOM 812 O O . PRO A 1 107 ? 0.433 -8.657 -15.986 1.00 98.44 107 PRO A O 1
ATOM 815 N N . VAL A 1 108 ? -1.480 -8.146 -14.939 1.00 97.88 108 VAL A N 1
ATOM 816 C CA . VAL A 1 108 ? -0.859 -7.881 -13.626 1.00 97.88 108 VAL A CA 1
ATOM 817 C C . VAL A 1 108 ? -0.019 -9.061 -13.138 1.00 97.88 108 VAL A C 1
ATOM 819 O O . VAL A 1 108 ? 1.065 -8.858 -12.583 1.00 97.88 108 VAL A O 1
ATOM 822 N N . ARG A 1 109 ? -0.459 -10.294 -13.416 1.00 97.56 109 ARG A N 1
ATOM 823 C CA . ARG A 1 109 ? 0.293 -11.521 -13.112 1.00 97.56 109 ARG A CA 1
ATOM 824 C C . ARG A 1 109 ? 1.721 -11.526 -13.671 1.00 97.56 109 ARG A C 1
ATOM 826 O O . ARG A 1 109 ? 2.613 -12.034 -13.000 1.00 97.56 109 ARG A O 1
ATOM 833 N N . GLU A 1 110 ? 1.965 -10.912 -14.831 1.00 97.19 110 GLU A N 1
ATOM 834 C CA . GLU A 1 110 ? 3.306 -10.854 -15.430 1.00 97.19 110 GLU A CA 1
ATOM 835 C C . GLU A 1 110 ? 4.233 -9.934 -14.629 1.00 97.19 110 GLU A C 1
ATOM 837 O O . GLU A 1 110 ? 5.411 -10.233 -14.444 1.00 97.19 110 GLU A O 1
ATOM 842 N N . GLY A 1 111 ? 3.689 -8.842 -14.078 1.00 95.62 111 GLY A N 1
ATOM 843 C CA . GLY A 1 111 ? 4.411 -7.968 -13.154 1.00 95.62 111 GLY A CA 1
ATOM 844 C C . GLY A 1 111 ? 4.790 -8.681 -11.856 1.00 95.62 111 GLY A C 1
ATOM 845 O O . GLY A 1 111 ? 5.915 -8.540 -11.376 1.00 95.62 111 GLY A O 1
ATOM 846 N N . TYR A 1 112 ? 3.882 -9.493 -11.312 1.00 96.25 112 TYR A N 1
ATOM 847 C CA . TYR A 1 112 ? 4.159 -10.319 -10.134 1.00 96.25 112 TYR A CA 1
ATOM 848 C C . TYR A 1 112 ? 5.173 -11.433 -10.419 1.00 96.25 112 TYR A C 1
ATOM 850 O O . TYR A 1 112 ? 6.031 -11.698 -9.575 1.00 96.25 112 TYR A O 1
ATOM 858 N N . ALA A 1 113 ? 5.136 -12.040 -11.610 1.00 95.50 113 ALA A N 1
ATOM 859 C CA . ALA A 1 113 ? 6.056 -13.104 -12.011 1.00 95.50 113 ALA A CA 1
ATOM 860 C C . ALA A 1 113 ? 7.533 -12.671 -11.967 1.00 95.50 113 ALA A C 1
ATOM 862 O O . ALA A 1 113 ? 8.405 -13.494 -11.682 1.00 95.50 113 ALA A O 1
ATOM 863 N N . LEU A 1 114 ? 7.822 -11.37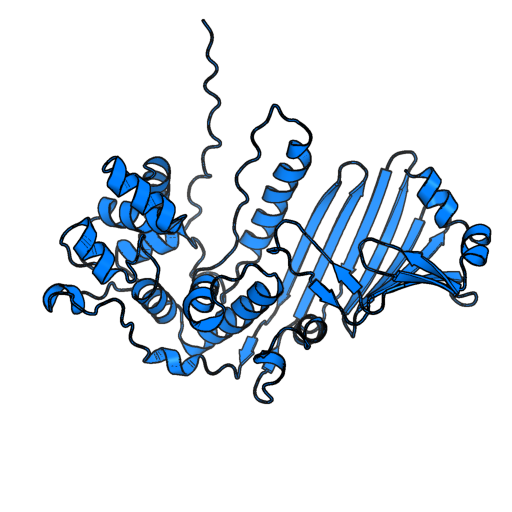3 -12.136 1.00 94.00 114 LEU A N 1
ATOM 864 C CA . LEU A 1 114 ? 9.173 -10.816 -11.968 1.00 94.00 114 LEU A CA 1
ATOM 865 C C . LEU A 1 114 ? 9.757 -11.050 -10.567 1.00 94.00 114 LEU A C 1
ATOM 867 O O . LEU A 1 114 ? 10.976 -11.078 -10.397 1.00 94.00 114 LEU A O 1
ATOM 871 N N . PHE A 1 115 ? 8.885 -11.236 -9.575 1.00 92.56 115 PHE A N 1
ATOM 872 C CA . PHE A 1 115 ? 9.218 -11.411 -8.165 1.00 92.56 115 PHE A CA 1
ATOM 873 C C . PHE A 1 115 ? 8.815 -12.793 -7.631 1.00 92.56 115 PHE A C 1
ATOM 875 O O . PHE A 1 115 ? 8.734 -12.974 -6.416 1.00 92.56 115 PHE A O 1
ATOM 882 N N . ALA A 1 116 ? 8.606 -13.787 -8.506 1.00 90.69 116 ALA A N 1
ATOM 883 C CA . ALA A 1 116 ? 8.225 -15.156 -8.129 1.00 90.69 116 ALA A CA 1
ATOM 884 C C . ALA A 1 116 ? 9.156 -15.798 -7.086 1.00 90.69 116 ALA A C 1
ATOM 886 O O . ALA A 1 116 ? 8.705 -16.544 -6.221 1.00 90.69 116 ALA A O 1
ATOM 887 N N . GLY A 1 117 ? 10.451 -15.463 -7.116 1.00 87.75 117 GLY A N 1
ATOM 888 C CA . GLY A 1 117 ? 11.414 -15.939 -6.120 1.00 87.75 117 GLY A CA 1
ATOM 889 C C . GLY A 1 117 ? 11.246 -15.326 -4.722 1.00 87.75 117 GLY A C 1
ATOM 890 O O . GLY A 1 117 ? 11.707 -15.916 -3.750 1.00 87.75 117 GLY A O 1
ATOM 891 N N . ALA A 1 118 ? 10.594 -14.165 -4.608 1.00 88.69 118 ALA A N 1
ATOM 892 C CA . ALA A 1 118 ? 10.476 -13.395 -3.367 1.00 88.69 118 ALA A CA 1
ATOM 893 C C . ALA A 1 118 ? 9.042 -13.346 -2.802 1.00 88.69 118 ALA A C 1
ATOM 895 O O . ALA A 1 118 ? 8.855 -13.086 -1.614 1.00 88.69 118 ALA A O 1
ATOM 896 N N . ILE A 1 119 ? 8.022 -13.607 -3.625 1.00 92.50 119 ILE A N 1
ATOM 897 C CA . ILE A 1 119 ? 6.615 -13.638 -3.209 1.00 92.50 119 ILE A CA 1
ATOM 898 C C . ILE A 1 119 ? 6.187 -15.094 -3.039 1.00 92.50 119 ILE A C 1
ATOM 900 O O . ILE A 1 119 ? 5.908 -15.796 -4.010 1.00 92.50 119 ILE A O 1
ATOM 904 N N . ALA A 1 120 ? 6.134 -15.550 -1.788 1.00 92.00 120 ALA A N 1
ATOM 905 C CA . ALA A 1 120 ? 5.797 -16.931 -1.452 1.00 92.00 120 ALA A CA 1
ATOM 906 C C . ALA A 1 120 ? 4.399 -17.343 -1.943 1.00 92.00 120 ALA A C 1
ATOM 908 O O . ALA A 1 120 ? 4.207 -18.492 -2.336 1.00 92.00 120 ALA A O 1
ATOM 909 N N . GLU A 1 121 ? 3.453 -16.402 -1.958 1.00 95.38 121 GLU A N 1
ATOM 910 C CA . GLU A 1 121 ? 2.073 -16.600 -2.403 1.00 95.38 121 GLU A CA 1
ATOM 911 C C . GLU A 1 121 ? 1.987 -17.062 -3.864 1.00 95.38 121 GLU A C 1
ATOM 913 O O . GLU A 1 121 ? 1.098 -17.838 -4.198 1.00 95.38 121 GLU A O 1
ATOM 918 N N . LEU A 1 122 ? 2.940 -16.675 -4.724 1.00 95.88 122 LEU A N 1
ATOM 919 C CA . LEU A 1 122 ? 2.960 -17.074 -6.139 1.00 95.88 122 LEU A CA 1
ATOM 920 C C . LEU A 1 122 ? 3.232 -18.569 -6.351 1.00 95.88 122 LEU A C 1
ATOM 922 O O . LEU A 1 122 ? 3.026 -19.072 -7.450 1.00 95.88 122 LEU A O 1
ATOM 926 N N . ARG A 1 123 ? 3.664 -19.294 -5.312 1.00 95.00 123 ARG A N 1
ATOM 927 C CA . ARG A 1 123 ? 3.790 -20.760 -5.353 1.00 95.00 123 ARG A CA 1
ATOM 928 C C . ARG A 1 123 ? 2.462 -21.482 -5.127 1.00 95.00 123 ARG A C 1
ATOM 930 O O . ARG A 1 123 ? 2.406 -22.693 -5.314 1.00 95.00 123 ARG A O 1
ATOM 937 N N . ASN A 1 124 ? 1.418 -20.777 -4.693 1.00 95.50 124 ASN A N 1
ATOM 938 C CA . ASN A 1 124 ? 0.112 -21.372 -4.454 1.00 95.50 124 ASN A CA 1
ATOM 939 C C . ASN A 1 124 ? -0.608 -21.624 -5.795 1.00 95.50 124 ASN A C 1
ATOM 941 O O . ASN A 1 124 ? -0.953 -20.659 -6.480 1.00 95.50 124 ASN A O 1
ATOM 945 N N . PRO A 1 125 ? -0.902 -22.884 -6.168 1.00 95.19 125 PRO A N 1
ATOM 946 C CA . PRO A 1 125 ? -1.565 -23.197 -7.434 1.00 95.19 125 PRO A CA 1
ATOM 947 C C . PRO A 1 125 ? -3.017 -22.702 -7.504 1.00 95.19 125 PRO A C 1
ATOM 949 O O . PRO A 1 125 ? -3.576 -22.622 -8.599 1.00 95.19 125 PRO A O 1
ATOM 952 N N . ALA A 1 126 ? -3.636 -22.365 -6.369 1.00 96.31 126 ALA A N 1
ATOM 953 C CA . ALA A 1 126 ? -4.972 -21.778 -6.317 1.00 96.31 126 ALA A CA 1
ATOM 954 C C . ALA A 1 126 ? -4.973 -20.263 -6.581 1.00 96.31 126 ALA A C 1
ATOM 956 O O . ALA A 1 126 ? -6.026 -19.713 -6.891 1.00 96.31 126 ALA A O 1
ATOM 957 N N . LEU A 1 127 ? -3.816 -19.592 -6.500 1.00 97.94 127 LEU A N 1
ATOM 958 C CA . LEU A 1 127 ? -3.741 -18.145 -6.674 1.00 97.94 127 LEU A CA 1
ATOM 959 C C . LEU A 1 127 ? -4.091 -17.746 -8.113 1.00 97.94 127 LEU A C 1
ATOM 961 O O . LEU A 1 127 ? -3.513 -18.247 -9.083 1.00 97.94 127 LEU A O 1
ATOM 965 N N . ARG A 1 128 ? -5.037 -16.821 -8.255 1.00 98.00 128 ARG A N 1
ATOM 966 C CA . ARG A 1 128 ? -5.394 -16.151 -9.508 1.00 98.00 128 ARG A CA 1
ATOM 967 C C . ARG A 1 128 ? -5.202 -14.652 -9.327 1.00 98.00 128 ARG A C 1
ATOM 969 O O . ARG A 1 128 ? -5.602 -14.098 -8.308 1.00 98.00 128 ARG A O 1
ATOM 976 N N . ILE A 1 129 ? -4.539 -14.025 -10.295 1.00 98.19 129 ILE A N 1
ATOM 977 C CA . ILE A 1 129 ? -4.298 -12.581 -10.338 1.00 98.19 129 ILE A CA 1
ATOM 978 C C . ILE A 1 129 ? -4.739 -12.109 -11.720 1.00 98.19 129 ILE A C 1
ATOM 980 O O . ILE A 1 129 ? -4.077 -12.405 -12.720 1.00 98.19 129 ILE A O 1
ATOM 984 N N . ASP A 1 130 ? -5.847 -11.382 -11.748 1.00 98.12 130 ASP A N 1
ATOM 985 C CA . ASP A 1 130 ? -6.466 -10.862 -12.961 1.00 98.12 130 ASP A CA 1
ATOM 986 C C . ASP A 1 130 ? -6.290 -9.345 -13.073 1.00 98.12 130 ASP A C 1
ATOM 988 O O . ASP A 1 130 ? -5.834 -8.669 -12.144 1.00 98.12 130 ASP A O 1
ATOM 992 N N . GLY A 1 131 ? -6.662 -8.815 -14.235 1.00 97.56 131 GLY A N 1
ATOM 993 C CA . GLY A 1 131 ? -6.564 -7.402 -14.566 1.00 97.56 131 GLY A CA 1
ATOM 994 C C . GLY A 1 131 ? -5.265 -7.030 -15.265 1.00 97.56 131 GLY A C 1
ATOM 995 O O . GLY A 1 131 ? -4.329 -7.825 -15.406 1.00 97.56 131 GLY A O 1
ATOM 996 N N . ASP A 1 132 ? -5.213 -5.770 -15.673 1.00 97.81 132 ASP A N 1
ATOM 997 C CA . ASP A 1 132 ? -4.145 -5.216 -16.490 1.00 97.81 132 ASP A CA 1
ATOM 998 C C . ASP A 1 132 ? -3.592 -3.938 -15.873 1.00 97.81 132 ASP A C 1
ATOM 1000 O O . ASP A 1 132 ? -4.330 -3.100 -15.343 1.00 97.81 132 ASP A O 1
ATOM 1004 N N . PHE A 1 133 ? -2.278 -3.765 -15.975 1.00 96.81 133 PHE A N 1
ATOM 1005 C CA . PHE A 1 133 ? -1.594 -2.535 -15.614 1.00 96.81 133 PHE A CA 1
ATOM 1006 C C . PHE A 1 133 ? -0.898 -1.932 -16.828 1.00 96.81 133 PHE A C 1
ATOM 1008 O O . PHE A 1 133 ? -0.367 -2.632 -17.687 1.00 96.81 133 PHE A O 1
ATOM 1015 N N . ALA A 1 134 ? -0.883 -0.608 -16.878 1.00 97.12 134 ALA A N 1
ATOM 1016 C CA . ALA A 1 134 ? -0.117 0.165 -17.841 1.00 97.12 134 ALA A CA 1
ATOM 1017 C C . ALA A 1 134 ? 0.578 1.313 -17.111 1.00 97.12 134 ALA A C 1
ATOM 1019 O O . ALA A 1 134 ? 0.134 1.770 -16.052 1.00 97.12 134 ALA A O 1
ATOM 1020 N N . LEU A 1 135 ? 1.680 1.802 -17.669 1.00 95.81 135 LEU A N 1
ATOM 1021 C CA . LEU A 1 135 ? 2.423 2.904 -17.071 1.00 95.81 135 LEU A CA 1
ATOM 1022 C C . LEU A 1 135 ? 2.970 3.815 -18.154 1.00 95.81 135 LEU A C 1
ATOM 1024 O O . LEU A 1 135 ? 3.778 3.401 -18.978 1.00 95.81 135 LEU A O 1
ATOM 1028 N N . ARG A 1 136 ? 2.608 5.094 -18.070 1.00 96.62 136 ARG A N 1
ATOM 1029 C CA . ARG A 1 136 ? 3.329 6.156 -18.769 1.00 96.62 136 ARG A CA 1
ATOM 1030 C C . ARG A 1 136 ? 4.202 6.907 -17.783 1.00 96.62 136 ARG A C 1
ATOM 1032 O O . ARG A 1 136 ? 3.741 7.277 -16.701 1.00 96.62 136 ARG A O 1
ATOM 1039 N N . ALA A 1 137 ? 5.451 7.137 -18.157 1.00 94.75 137 ALA A N 1
ATOM 1040 C CA . ALA A 1 137 ? 6.394 7.904 -17.364 1.00 94.75 137 ALA A CA 1
ATOM 1041 C C . ALA A 1 137 ? 7.146 8.909 -18.234 1.00 94.75 137 ALA A C 1
ATOM 1043 O O . ALA A 1 137 ? 7.463 8.621 -19.385 1.00 94.75 137 ALA A O 1
ATOM 1044 N N . ARG A 1 138 ? 7.461 10.074 -17.669 1.00 95.06 138 ARG A N 1
ATOM 1045 C CA . ARG A 1 138 ? 8.338 11.071 -18.286 1.00 95.06 138 ARG A CA 1
ATOM 1046 C C . ARG A 1 138 ? 9.387 11.511 -17.283 1.00 95.06 138 ARG A C 1
ATOM 1048 O O . ARG A 1 138 ? 9.015 11.970 -16.209 1.00 95.06 138 ARG A O 1
ATOM 1055 N N . LEU A 1 139 ? 10.659 11.393 -17.639 1.00 91.94 139 LEU A N 1
ATOM 1056 C CA . LEU A 1 139 ? 11.790 11.889 -16.862 1.00 91.94 139 LEU A CA 1
ATOM 1057 C C . LEU A 1 139 ? 12.489 13.009 -17.633 1.00 91.94 139 LEU A C 1
ATOM 1059 O O . LEU A 1 139 ? 12.911 12.803 -18.771 1.00 91.94 139 LEU A O 1
ATOM 1063 N N . THR A 1 140 ? 12.664 14.160 -16.994 1.00 89.81 140 THR A N 1
ATOM 1064 C CA . THR A 1 140 ? 13.433 15.282 -17.540 1.00 89.81 140 THR A CA 1
ATOM 1065 C C . THR A 1 140 ? 14.719 15.456 -16.740 1.00 89.81 140 THR A C 1
ATOM 1067 O O . THR A 1 140 ? 14.691 15.602 -15.521 1.00 89.81 140 THR A O 1
ATOM 1070 N N . LEU A 1 141 ? 15.864 15.444 -17.418 1.00 86.94 141 LEU A N 1
ATOM 1071 C CA . LEU A 1 141 ? 17.181 15.719 -16.838 1.00 86.94 141 LEU A CA 1
ATOM 1072 C C . LEU A 1 141 ? 17.714 17.068 -17.353 1.00 86.94 141 LEU A C 1
ATOM 1074 O O . LEU A 1 141 ? 17.461 17.401 -18.515 1.00 86.94 141 LEU A O 1
ATOM 1078 N N . PRO A 1 142 ? 18.472 17.829 -16.537 1.00 84.75 142 PRO A N 1
ATOM 1079 C CA . PRO A 1 142 ? 18.996 17.464 -15.213 1.00 84.75 142 PRO A CA 1
ATOM 1080 C C . PRO A 1 142 ? 18.036 17.725 -14.044 1.00 84.75 142 PRO A C 1
ATOM 1082 O O . PRO A 1 142 ? 18.377 17.376 -12.921 1.00 84.75 142 PRO A O 1
ATOM 1085 N N . THR A 1 143 ? 16.858 18.315 -14.283 1.00 84.31 143 THR A N 1
ATOM 1086 C CA . THR A 1 143 ? 15.908 18.686 -13.215 1.00 84.31 143 THR A CA 1
ATOM 1087 C C . THR A 1 143 ? 15.463 17.500 -12.356 1.00 84.31 143 THR A C 1
ATOM 1089 O O . THR A 1 143 ? 15.064 17.692 -11.212 1.00 84.31 143 THR A O 1
ATOM 1092 N N . GLY A 1 144 ? 15.525 16.278 -12.895 1.00 83.25 144 GLY A N 1
ATOM 1093 C CA . GLY A 1 144 ? 15.096 15.063 -12.206 1.00 83.25 144 GLY A CA 1
ATOM 1094 C C . GLY A 1 144 ? 13.576 14.955 -12.085 1.00 83.25 144 GLY A C 1
ATOM 1095 O O . GLY A 1 144 ? 13.078 14.135 -11.316 1.00 83.25 144 GLY A O 1
ATOM 1096 N N . GLU A 1 145 ? 12.828 15.777 -12.825 1.00 85.12 145 GLU A N 1
ATOM 1097 C CA . GLU A 1 145 ? 11.370 15.784 -12.778 1.00 85.12 145 GLU A CA 1
ATOM 1098 C C . GLU A 1 145 ? 10.820 14.489 -13.387 1.00 85.12 145 GLU A C 1
ATOM 1100 O O . GLU A 1 145 ? 11.059 14.201 -14.561 1.00 85.12 145 GLU A O 1
ATOM 1105 N N . LEU A 1 146 ? 10.081 13.711 -12.589 1.00 87.56 146 LEU A N 1
ATOM 1106 C CA . LEU A 1 146 ? 9.540 12.408 -12.973 1.00 87.56 146 LEU A CA 1
ATOM 1107 C C . LEU A 1 146 ? 8.006 12.415 -12.933 1.00 87.56 146 LEU A C 1
ATOM 1109 O O . LEU A 1 146 ? 7.391 12.220 -11.894 1.00 87.56 146 LEU A O 1
ATOM 1113 N N . THR A 1 147 ? 7.334 12.538 -14.067 1.00 89.69 147 THR A N 1
ATOM 1114 C CA . THR A 1 147 ? 5.878 12.340 -14.097 1.00 89.69 147 THR A CA 1
ATOM 1115 C C . THR A 1 147 ? 5.551 10.860 -14.250 1.00 89.69 147 THR A C 1
ATOM 1117 O O . THR A 1 147 ? 6.063 10.211 -15.156 1.00 89.69 147 THR A O 1
ATOM 1120 N N . LEU A 1 148 ? 4.673 10.333 -13.392 1.00 90.31 148 LEU A N 1
ATOM 1121 C CA . LEU A 1 148 ? 4.135 8.972 -13.478 1.00 90.31 148 LEU A CA 1
ATOM 1122 C C . LEU A 1 148 ? 2.616 9.030 -13.664 1.00 90.31 148 LEU A C 1
ATOM 1124 O O . LEU A 1 148 ? 1.927 9.789 -12.977 1.00 90.31 148 LEU A O 1
ATOM 1128 N N . ALA A 1 149 ? 2.109 8.217 -14.584 1.00 92.12 149 ALA A N 1
ATOM 1129 C CA . ALA A 1 149 ? 0.690 8.023 -14.851 1.00 92.12 149 ALA A CA 1
ATOM 1130 C C . ALA A 1 149 ? 0.388 6.514 -14.897 1.00 92.12 149 ALA A C 1
ATOM 1132 O O . ALA A 1 149 ? 0.281 5.944 -15.989 1.00 92.12 149 ALA A O 1
ATOM 1133 N N . PRO A 1 150 ? 0.320 5.852 -13.726 1.00 93.31 150 PRO A N 1
ATOM 1134 C CA . PRO A 1 150 ? -0.060 4.450 -13.648 1.00 93.31 150 PRO A CA 1
ATOM 1135 C C . PRO A 1 150 ? -1.547 4.281 -13.968 1.00 93.31 150 PRO A C 1
ATOM 1137 O O . PRO A 1 150 ? -2.380 5.108 -13.592 1.00 93.31 150 PRO A O 1
ATOM 1140 N N . GLN A 1 151 ? -1.878 3.184 -14.636 1.00 94.31 151 GLN A N 1
ATOM 1141 C CA . GLN A 1 151 ? -3.243 2.732 -14.871 1.00 94.31 151 GLN A CA 1
ATOM 1142 C C . GLN A 1 151 ? -3.346 1.282 -14.424 1.00 94.31 151 GLN A C 1
ATOM 1144 O O . GLN A 1 151 ? -2.422 0.498 -14.630 1.00 94.31 151 GLN A O 1
ATOM 1149 N N . LEU A 1 152 ? -4.465 0.942 -13.800 1.00 94.62 152 LEU A N 1
ATOM 1150 C CA . LEU A 1 152 ? -4.750 -0.406 -13.340 1.00 94.62 152 LEU A CA 1
ATOM 1151 C C . LEU A 1 152 ? -6.246 -0.646 -13.514 1.00 94.62 152 LEU A C 1
ATOM 1153 O O . LEU A 1 152 ? -7.056 0.125 -12.995 1.00 94.62 152 LEU A O 1
ATOM 1157 N N . GLN A 1 153 ? -6.594 -1.678 -14.270 1.00 94.25 153 GLN A N 1
ATOM 1158 C CA . GLN A 1 153 ? -7.966 -1.998 -14.644 1.00 94.25 153 GLN A CA 1
ATOM 1159 C C . GLN A 1 153 ? -8.279 -3.438 -14.251 1.00 94.25 153 GLN A C 1
ATOM 1161 O O . GLN A 1 153 ? -7.470 -4.333 -14.476 1.00 94.25 153 GLN A O 1
ATOM 1166 N N . GLY A 1 154 ? -9.451 -3.648 -13.649 1.00 94.31 154 GLY A N 1
ATOM 1167 C CA . GLY A 1 154 ? -9.963 -4.988 -13.356 1.00 94.31 154 GLY A CA 1
ATOM 1168 C C . GLY A 1 154 ? -9.091 -5.834 -12.424 1.00 94.31 154 GLY A C 1
ATOM 1169 O O . GLY A 1 154 ? -9.154 -7.054 -12.522 1.00 94.31 154 GLY A O 1
ATOM 1170 N N . LEU A 1 155 ? -8.273 -5.226 -11.550 1.00 97.00 155 LEU A N 1
ATOM 1171 C CA . LEU A 1 155 ? -7.442 -5.998 -10.625 1.00 97.00 155 LEU A CA 1
ATOM 1172 C C . LEU A 1 155 ? -8.331 -6.827 -9.693 1.00 97.00 155 LEU A C 1
ATOM 1174 O O . LEU A 1 155 ? -9.065 -6.278 -8.869 1.00 97.00 155 LEU A O 1
ATOM 1178 N N . ALA A 1 156 ? -8.212 -8.144 -9.811 1.00 97.62 156 ALA A N 1
ATOM 1179 C CA . ALA A 1 156 ? -8.846 -9.108 -8.934 1.00 97.62 156 ALA A CA 1
ATOM 1180 C C . ALA A 1 156 ? -7.833 -10.156 -8.486 1.00 97.62 156 ALA A C 1
ATOM 1182 O O . ALA A 1 156 ? -6.892 -10.480 -9.211 1.00 97.62 156 ALA A O 1
ATOM 1183 N N . VAL A 1 157 ? -8.003 -10.648 -7.262 1.00 98.25 157 VAL A N 1
ATOM 1184 C CA . VAL A 1 157 ? -7.099 -11.625 -6.660 1.00 98.25 157 VAL A CA 1
ATOM 1185 C C . VAL A 1 157 ? -7.947 -12.660 -5.951 1.00 98.25 157 VAL A C 1
ATOM 1187 O O . VAL A 1 157 ? -8.835 -12.284 -5.200 1.00 98.25 157 VAL A O 1
ATOM 1190 N N . GLN A 1 158 ? -7.678 -13.938 -6.190 1.00 98.06 158 GLN A N 1
ATOM 1191 C CA . GLN A 1 158 ? -8.389 -15.055 -5.566 1.00 98.06 158 GLN A CA 1
ATOM 1192 C C . GLN A 1 158 ? -7.402 -16.151 -5.165 1.00 98.06 158 GLN A C 1
ATOM 1194 O O . GLN A 1 158 ? -6.366 -16.316 -5.808 1.00 98.06 158 GLN A O 1
ATOM 1199 N N . GLY A 1 159 ? -7.741 -16.935 -4.149 1.00 97.31 159 GLY A N 1
ATOM 1200 C CA . GLY A 1 159 ? -6.988 -18.107 -3.718 1.00 97.31 159 GLY A CA 1
ATOM 1201 C C . GLY A 1 159 ? -5.950 -17.857 -2.620 1.00 97.31 159 GLY A C 1
ATOM 1202 O O . GLY A 1 159 ? -5.118 -18.739 -2.412 1.00 97.31 159 GLY A O 1
ATOM 1203 N N . LEU A 1 160 ? -5.967 -16.720 -1.904 1.00 97.25 160 LEU A N 1
ATOM 1204 C CA . LEU A 1 160 ? -5.134 -16.540 -0.694 1.00 97.25 160 LEU A CA 1
ATOM 1205 C C . LEU A 1 160 ? -5.877 -16.891 0.603 1.00 97.25 160 LEU A C 1
ATOM 1207 O O . LEU A 1 160 ? -5.264 -16.881 1.672 1.00 97.25 160 LEU A O 1
ATOM 1211 N N . GLY A 1 161 ? -7.167 -17.223 0.524 1.00 96.56 161 GLY A N 1
ATOM 1212 C CA . GLY A 1 161 ? -7.940 -17.730 1.658 1.00 96.56 161 GLY A CA 1
ATOM 1213 C C . GLY A 1 161 ? -8.418 -16.640 2.619 1.00 96.56 161 GLY A C 1
ATOM 1214 O O . GLY A 1 161 ? -8.573 -16.889 3.816 1.00 96.56 161 GLY A O 1
ATOM 1215 N N . THR A 1 162 ? -8.595 -15.402 2.151 1.00 97.44 162 THR A N 1
ATOM 1216 C CA . THR A 1 162 ? -9.004 -14.277 3.015 1.00 97.44 162 THR A CA 1
ATOM 1217 C C . THR A 1 162 ? -10.428 -14.404 3.561 1.00 97.44 162 THR A C 1
ATOM 1219 O O . THR A 1 162 ? -10.734 -13.805 4.594 1.00 97.44 162 THR A O 1
ATOM 1222 N N . GLU A 1 163 ? -11.280 -15.234 2.958 1.00 96.31 163 GLU A N 1
ATOM 1223 C CA . GLU A 1 163 ? -12.639 -15.539 3.416 1.00 96.31 163 GLU A CA 1
ATOM 1224 C C . GLU A 1 163 ? -12.675 -16.099 4.845 1.00 96.31 163 GLU A C 1
ATOM 1226 O O . GLU A 1 163 ? -13.614 -15.827 5.599 1.00 96.31 163 GLU A O 1
ATOM 1231 N N . GLN A 1 164 ? -11.615 -16.789 5.281 1.00 95.31 164 GLN A N 1
ATOM 1232 C CA . GLN A 1 164 ? -11.507 -17.298 6.650 1.00 95.31 164 GLN A CA 1
ATOM 1233 C C . GLN A 1 164 ? -11.536 -16.167 7.696 1.00 95.31 164 GLN A C 1
ATOM 1235 O O . GLN A 1 164 ? -11.937 -16.364 8.847 1.00 95.31 164 GLN A O 1
ATOM 1240 N N . TRP A 1 165 ? -11.159 -14.942 7.309 1.00 96.25 165 TRP A N 1
ATOM 1241 C CA . TRP A 1 165 ? -11.176 -13.785 8.200 1.00 96.25 165 TRP A CA 1
ATOM 1242 C C . TRP A 1 165 ? -12.565 -13.177 8.388 1.00 96.25 165 TRP A C 1
ATOM 1244 O O . TRP A 1 165 ? -12.755 -12.366 9.303 1.00 96.25 165 TRP A O 1
ATOM 1254 N N . ALA A 1 166 ? -13.573 -13.627 7.635 1.00 94.75 166 ALA A N 1
ATOM 1255 C CA . ALA A 1 166 ? -14.961 -13.235 7.857 1.00 94.75 166 ALA A CA 1
ATOM 1256 C C . ALA A 1 166 ? -15.374 -13.481 9.314 1.00 94.75 166 ALA A C 1
ATOM 1258 O O . ALA A 1 166 ? -15.964 -12.602 9.943 1.00 94.75 166 ALA A O 1
ATOM 1259 N N . GLN A 1 167 ? -14.934 -14.596 9.905 1.00 91.69 167 GLN A N 1
ATOM 1260 C CA . GLN A 1 167 ? -15.233 -14.973 11.291 1.00 91.69 167 GLN A CA 1
ATOM 1261 C C . GLN A 1 167 ? -14.066 -14.764 12.269 1.00 91.69 167 GLN A C 1
ATOM 1263 O O . GLN A 1 167 ? -14.190 -15.089 13.452 1.00 91.69 167 GLN A O 1
ATOM 1268 N N . ALA A 1 168 ? -12.946 -14.180 11.824 1.00 91.56 168 ALA A N 1
ATOM 1269 C CA . ALA A 1 168 ? -11.778 -13.979 12.680 1.00 91.56 168 ALA A CA 1
ATOM 1270 C C . ALA A 1 168 ? -12.089 -13.102 13.905 1.00 91.56 168 ALA A C 1
ATOM 1272 O O . ALA A 1 168 ? -12.765 -12.069 13.823 1.00 91.56 168 ALA A O 1
ATOM 1273 N N . ARG A 1 169 ? -11.557 -13.505 15.060 1.00 87.50 169 ARG A N 1
ATOM 1274 C CA . ARG A 1 169 ? -11.673 -12.776 16.326 1.00 87.50 169 ARG A CA 1
ATOM 1275 C C . ARG A 1 169 ? -10.289 -12.338 16.781 1.00 87.50 169 ARG A C 1
ATOM 1277 O O . ARG A 1 169 ? -9.341 -13.113 16.708 1.00 87.50 169 ARG A O 1
ATOM 1284 N N . SER A 1 170 ? -10.189 -11.102 17.256 1.00 87.31 170 SER A N 1
ATOM 1285 C CA . SER A 1 170 ? -8.945 -10.574 17.810 1.00 87.31 170 SER A CA 1
ATOM 1286 C C . SER A 1 170 ? -8.736 -11.046 19.246 1.00 87.31 170 SER A C 1
ATOM 1288 O O . SER A 1 170 ? -9.690 -11.232 20.002 1.00 87.31 170 SER A O 1
ATOM 1290 N N . GLN A 1 171 ? -7.470 -11.209 19.621 1.00 90.06 171 GLN A N 1
ATOM 1291 C CA . GLN A 1 171 ? -7.047 -11.474 20.996 1.00 90.06 171 GLN A CA 1
ATOM 1292 C C . GLN A 1 171 ? -6.752 -10.182 21.776 1.00 90.06 171 GLN A C 1
ATOM 1294 O O . GLN A 1 171 ? -6.547 -10.233 22.984 1.00 90.06 171 GLN A O 1
ATOM 1299 N N . CYS A 1 172 ? -6.797 -9.018 21.123 1.00 91.44 172 CYS A N 1
ATOM 1300 C CA . CYS A 1 172 ? -6.493 -7.723 21.736 1.00 91.44 172 CYS A CA 1
ATOM 1301 C C . CYS A 1 172 ? -7.441 -7.320 22.880 1.00 91.44 172 CYS A C 1
ATOM 1303 O O . CYS A 1 172 ? -7.139 -6.405 23.639 1.00 91.44 172 CYS A O 1
ATOM 1305 N N . ASP A 1 173 ? -8.584 -7.995 23.029 1.00 85.75 173 ASP A N 1
ATOM 1306 C CA . ASP A 1 173 ? -9.557 -7.711 24.090 1.00 85.75 173 ASP A CA 1
ATOM 1307 C C . ASP A 1 173 ? -9.388 -8.591 25.337 1.00 85.75 173 ASP A C 1
ATOM 1309 O O . ASP A 1 173 ? -10.223 -8.544 26.254 1.00 85.75 173 ASP A O 1
ATOM 1313 N N . GLN A 1 174 ? -8.361 -9.445 25.359 1.00 84.50 174 GLN A N 1
ATOM 1314 C CA . GLN A 1 174 ? -8.052 -10.267 26.522 1.00 84.50 174 GLN A CA 1
ATOM 1315 C C . GLN A 1 174 ? -7.781 -9.364 27.736 1.00 84.50 174 GLN A C 1
ATOM 1317 O O . GLN A 1 174 ? -7.088 -8.356 27.649 1.00 84.50 174 GLN A O 1
ATOM 1322 N N . GLY A 1 175 ? -8.399 -9.696 28.871 1.00 85.56 175 GLY A N 1
ATOM 1323 C CA . GLY A 1 175 ? -8.298 -8.909 30.106 1.00 85.56 175 GLY A CA 1
ATOM 1324 C C . GLY A 1 175 ? -9.256 -7.715 30.220 1.00 85.56 175 GLY A C 1
ATOM 1325 O O . GLY A 1 175 ? -9.360 -7.139 31.300 1.00 85.56 175 GLY A O 1
ATOM 1326 N N . LEU A 1 176 ? -10.021 -7.358 29.177 1.00 90.12 176 LEU A N 1
ATOM 1327 C CA . LEU A 1 176 ? -11.004 -6.272 29.292 1.00 90.12 176 LEU A CA 1
ATOM 1328 C C . LEU A 1 176 ? -12.240 -6.680 30.112 1.00 90.12 176 LEU A C 1
ATOM 1330 O O . LEU A 1 176 ? -12.722 -7.811 29.955 1.00 90.12 176 LEU A O 1
ATOM 1334 N N . PRO A 1 177 ? -12.836 -5.756 30.896 1.00 91.94 177 PRO A N 1
ATOM 1335 C CA . PRO A 1 177 ? -14.152 -5.958 31.497 1.00 91.94 177 PRO A CA 1
ATOM 1336 C C . PRO A 1 177 ? -15.212 -6.323 30.449 1.00 91.94 177 PRO A C 1
ATOM 1338 O O . PRO A 1 177 ? -15.177 -5.835 29.316 1.00 91.94 177 PRO A O 1
ATOM 1341 N N . LYS A 1 178 ? -16.206 -7.142 30.827 1.00 91.62 178 LYS A N 1
ATOM 1342 C CA . LYS A 1 178 ? -17.253 -7.638 29.906 1.00 91.62 178 LYS A CA 1
ATOM 1343 C C . LYS A 1 178 ? -17.951 -6.507 29.138 1.00 91.62 178 LYS A C 1
ATOM 1345 O O . LYS A 1 178 ? -18.156 -6.628 27.933 1.00 91.62 178 LYS A O 1
ATOM 1350 N N . TRP A 1 179 ? -18.268 -5.396 29.807 1.00 90.44 179 TRP A N 1
ATOM 1351 C CA . TRP A 1 179 ? -18.944 -4.248 29.192 1.00 90.44 179 TRP A CA 1
ATOM 1352 C C . TRP A 1 179 ? -18.090 -3.544 28.124 1.00 90.44 179 TRP A C 1
ATOM 1354 O O . TRP A 1 179 ? -18.633 -3.076 27.126 1.00 90.44 179 TRP A O 1
ATOM 1364 N N . ALA A 1 180 ? -16.765 -3.497 28.301 1.00 87.88 180 ALA A N 1
ATOM 1365 C CA . ALA A 1 180 ? -15.836 -2.905 27.339 1.00 87.88 180 ALA A CA 1
ATOM 1366 C C . ALA A 1 180 ? -15.589 -3.863 26.165 1.00 87.88 180 ALA A C 1
ATOM 1368 O O . ALA A 1 180 ? -15.538 -3.449 25.008 1.00 87.88 180 ALA A O 1
ATOM 1369 N N . ARG A 1 181 ? -15.522 -5.169 26.452 1.00 87.44 181 ARG A N 1
ATOM 1370 C CA . ARG A 1 181 ? -15.339 -6.220 25.447 1.00 87.44 181 ARG A CA 1
ATOM 1371 C C . ARG A 1 181 ? -16.511 -6.306 24.468 1.00 87.44 181 ARG A C 1
ATOM 1373 O O . ARG A 1 181 ? -16.280 -6.500 23.281 1.00 87.44 181 ARG A O 1
ATOM 1380 N N . LEU A 1 182 ? -17.749 -6.153 24.938 1.00 85.44 182 LEU A N 1
ATOM 1381 C CA . LEU A 1 182 ? -18.947 -6.223 24.087 1.00 85.44 182 LEU A CA 1
ATOM 1382 C C . LEU A 1 182 ? -19.198 -4.942 23.271 1.00 85.44 182 LEU A C 1
ATOM 1384 O O . LEU A 1 182 ? -20.018 -4.946 22.357 1.00 85.44 182 LEU A O 1
ATOM 1388 N N . ALA A 1 183 ? -18.487 -3.853 23.565 1.00 87.69 183 ALA A N 1
ATOM 1389 C CA . ALA A 1 183 ? -18.669 -2.555 22.926 1.00 87.69 183 ALA A CA 1
ATOM 1390 C C . ALA A 1 183 ? -17.929 -2.434 21.584 1.00 87.69 183 ALA A C 1
ATOM 1392 O O . ALA A 1 183 ? -17.011 -1.621 21.434 1.00 87.69 183 ALA A O 1
ATOM 1393 N N . LYS A 1 184 ? -18.289 -3.273 20.607 1.00 86.50 184 LYS A N 1
ATOM 1394 C CA . LYS A 1 184 ? -17.656 -3.244 19.285 1.00 86.50 184 LYS A CA 1
ATOM 1395 C C . LYS A 1 184 ? -18.089 -1.988 18.510 1.00 86.50 184 LYS A C 1
ATOM 1397 O O . LYS A 1 184 ? -19.287 -1.811 18.287 1.00 86.50 184 LYS A O 1
ATOM 1402 N N . PRO A 1 185 ? -17.153 -1.126 18.070 1.00 87.50 185 PRO A N 1
ATOM 1403 C CA . PRO A 1 185 ? -17.505 0.023 17.247 1.00 87.50 185 PRO A CA 1
ATOM 1404 C C . PRO A 1 185 ? -18.044 -0.454 15.894 1.00 87.50 185 PRO A C 1
ATOM 1406 O O . PRO A 1 185 ? -17.423 -1.275 15.216 1.00 87.50 185 PRO A O 1
ATOM 1409 N N . SER A 1 186 ? -19.206 0.062 15.492 1.00 90.38 186 SER A N 1
ATOM 1410 C CA . SER A 1 186 ? -19.725 -0.144 14.139 1.00 90.38 186 SER A CA 1
ATOM 1411 C C . SER A 1 186 ? -18.936 0.696 13.130 1.00 90.38 186 SER A C 1
ATOM 1413 O O . SER A 1 186 ? -18.274 1.672 13.500 1.00 90.38 186 SER A O 1
ATOM 1415 N N . ALA A 1 187 ? -19.070 0.380 11.840 1.00 85.94 187 ALA A N 1
ATOM 1416 C CA . ALA A 1 187 ? -18.488 1.181 10.759 1.00 85.94 187 ALA A CA 1
ATOM 1417 C C . ALA A 1 187 ? -19.001 2.640 10.731 1.00 85.94 187 ALA A C 1
ATOM 1419 O O . ALA A 1 187 ? -18.363 3.507 10.145 1.00 85.94 187 ALA A O 1
ATOM 1420 N N . GLN A 1 188 ? -20.130 2.920 11.391 1.00 86.50 188 GLN A N 1
ATOM 1421 C CA . GLN A 1 188 ? -20.736 4.253 11.487 1.00 86.50 188 GLN A CA 1
ATOM 1422 C C . GLN A 1 188 ? -20.341 5.005 12.768 1.00 86.50 188 GLN A C 1
ATOM 1424 O O . GLN A 1 188 ? -20.678 6.180 12.927 1.00 86.50 188 GLN A O 1
ATOM 1429 N N . SER A 1 189 ? -19.634 4.349 13.695 1.00 93.94 189 SER A N 1
ATOM 1430 C CA . SER A 1 189 ? -19.189 4.976 14.941 1.00 93.94 189 SER A CA 1
ATOM 1431 C C . SER A 1 189 ? -18.279 6.182 14.680 1.00 93.94 189 SER A C 1
ATOM 1433 O O . SER A 1 189 ? -17.581 6.262 13.665 1.00 93.94 189 SER A O 1
ATOM 1435 N N . LEU A 1 190 ? -18.240 7.120 15.632 1.00 95.94 190 LEU A N 1
ATOM 1436 C CA . LEU A 1 190 ? -17.338 8.273 15.550 1.00 95.94 190 LEU A CA 1
ATOM 1437 C C . LEU A 1 190 ? -15.873 7.842 15.444 1.00 95.94 190 LEU A C 1
ATOM 1439 O O . LEU A 1 190 ? -15.119 8.463 14.700 1.00 95.94 190 LEU A O 1
ATOM 1443 N N . LEU A 1 191 ? -15.489 6.752 16.116 1.00 96.88 191 LEU A N 1
ATOM 1444 C CA . LEU A 1 191 ? -14.142 6.203 16.008 1.00 96.88 191 LEU A CA 1
ATOM 1445 C C . LEU A 1 191 ? -13.840 5.679 14.601 1.00 96.88 191 LEU A C 1
ATOM 1447 O O . LEU A 1 191 ? -12.808 6.029 14.039 1.00 96.88 191 LEU A O 1
ATOM 1451 N N . ALA A 1 192 ? -14.743 4.898 14.005 1.00 96.19 192 ALA A N 1
ATOM 1452 C CA . ALA A 1 192 ? -14.582 4.410 12.636 1.00 96.19 192 ALA A CA 1
ATOM 1453 C C . ALA A 1 192 ? -14.421 5.570 11.638 1.00 96.19 192 ALA A C 1
ATOM 1455 O O . ALA A 1 192 ? -13.494 5.576 10.830 1.00 96.19 192 ALA A O 1
ATOM 1456 N N . ARG A 1 193 ? -15.258 6.608 11.759 1.00 95.75 193 ARG A N 1
ATOM 1457 C CA . ARG A 1 193 ? -15.159 7.830 10.943 1.00 95.75 193 ARG A CA 1
ATOM 1458 C C . ARG A 1 193 ? -13.846 8.581 11.160 1.00 95.75 193 ARG A C 1
ATOM 1460 O O . ARG A 1 193 ? -13.279 9.091 10.199 1.00 95.75 193 ARG A O 1
ATOM 1467 N N . ALA A 1 194 ? -13.366 8.658 12.401 1.00 96.75 194 ALA A N 1
ATOM 1468 C CA . ALA A 1 194 ? -12.089 9.285 12.726 1.00 96.75 194 ALA A CA 1
ATOM 1469 C C . ALA A 1 194 ? -10.912 8.534 12.093 1.00 96.75 194 ALA A C 1
ATOM 1471 O O . ALA A 1 194 ? -10.032 9.164 11.516 1.00 96.75 194 ALA A O 1
ATOM 1472 N N . VAL A 1 195 ? -10.923 7.199 12.147 1.00 96.75 195 VAL A N 1
ATOM 1473 C CA . VAL A 1 195 ? -9.887 6.348 11.541 1.00 96.75 195 VAL A CA 1
ATOM 1474 C C . VAL A 1 195 ? -9.875 6.479 10.022 1.00 96.75 195 VAL A C 1
ATOM 1476 O O . VAL A 1 195 ? -8.811 6.702 9.452 1.00 96.75 195 VAL A O 1
ATOM 1479 N N . ILE A 1 196 ? -11.041 6.440 9.371 1.00 95.38 196 ILE A N 1
ATOM 1480 C CA . ILE A 1 196 ? -11.163 6.700 7.927 1.00 95.38 196 ILE A CA 1
ATOM 1481 C C . ILE A 1 196 ? -10.600 8.088 7.596 1.00 95.38 196 ILE A C 1
ATOM 1483 O O . ILE A 1 196 ? -9.726 8.221 6.748 1.00 95.38 196 ILE A O 1
ATOM 1487 N N . ALA A 1 197 ? -11.013 9.134 8.317 1.00 93.44 197 ALA A N 1
ATOM 1488 C CA . ALA A 1 197 ? -10.511 10.488 8.079 1.00 93.44 197 ALA A CA 1
ATOM 1489 C C . ALA A 1 197 ? -8.987 10.620 8.283 1.00 93.44 197 ALA A C 1
ATOM 1491 O O . ALA A 1 197 ? -8.342 11.440 7.619 1.00 93.44 197 ALA A O 1
ATOM 1492 N N . ALA A 1 198 ? -8.428 9.839 9.213 1.00 92.31 198 ALA A N 1
ATOM 1493 C CA . ALA A 1 198 ? -7.021 9.862 9.578 1.00 92.31 198 ALA A CA 1
ATOM 1494 C C . ALA A 1 198 ? -6.121 9.145 8.561 1.00 92.31 198 ALA A C 1
ATOM 1496 O O . ALA A 1 198 ? -5.078 9.687 8.175 1.00 92.31 198 ALA A O 1
ATOM 1497 N N . GLU A 1 199 ? -6.524 7.940 8.166 1.00 92.88 199 GLU A N 1
ATOM 1498 C CA . GLU A 1 199 ? -5.681 6.966 7.472 1.00 92.88 199 GLU A CA 1
ATOM 1499 C C . GLU A 1 199 ? -6.064 6.780 6.001 1.00 92.88 199 GLU A C 1
ATOM 1501 O O . GLU A 1 199 ? -5.189 6.509 5.183 1.00 92.88 199 GLU A O 1
ATOM 1506 N N . ASP A 1 200 ? -7.344 6.938 5.651 1.00 94.12 200 ASP A N 1
ATOM 1507 C CA . ASP A 1 200 ? -7.868 6.554 4.339 1.00 94.12 200 ASP A CA 1
ATOM 1508 C C . ASP A 1 200 ? -9.180 7.289 4.007 1.00 94.12 200 ASP A C 1
ATOM 1510 O O . ASP A 1 200 ? -10.283 6.764 4.150 1.00 94.12 200 ASP A O 1
ATOM 1514 N N . GLN A 1 201 ? -9.080 8.557 3.596 1.00 91.62 201 GLN A N 1
ATOM 1515 C CA . GLN A 1 201 ? -10.256 9.424 3.400 1.00 91.62 201 GLN A CA 1
ATOM 1516 C C . GLN A 1 201 ? -11.195 8.936 2.297 1.00 91.62 201 GLN A C 1
ATOM 1518 O O . GLN A 1 201 ? -12.381 9.254 2.320 1.00 91.62 201 GLN A O 1
ATOM 1523 N N . ARG A 1 202 ? -10.657 8.153 1.360 1.00 91.94 202 ARG A N 1
ATOM 1524 C CA . ARG A 1 202 ? -11.357 7.617 0.195 1.00 91.94 202 ARG A CA 1
ATOM 1525 C C . ARG A 1 202 ? -11.687 6.141 0.366 1.00 91.94 202 ARG A C 1
ATOM 1527 O O . ARG A 1 202 ? -11.944 5.454 -0.617 1.00 91.94 202 ARG A O 1
ATOM 1534 N N . TYR A 1 203 ? -11.735 5.668 1.613 1.00 95.25 203 TYR A N 1
ATOM 1535 C CA . TYR A 1 203 ? -11.892 4.258 1.951 1.00 95.25 203 TYR A CA 1
ATOM 1536 C C . TYR A 1 203 ? -13.021 3.555 1.190 1.00 95.25 203 TYR A C 1
ATOM 1538 O O . TYR A 1 203 ? -12.862 2.414 0.768 1.00 95.25 203 TYR A O 1
ATOM 1546 N N . PHE A 1 204 ? -14.165 4.215 0.996 1.00 94.69 204 PHE A N 1
ATOM 1547 C CA . PHE A 1 204 ? -15.320 3.633 0.305 1.00 94.69 204 PHE A CA 1
ATOM 1548 C C . PHE A 1 204 ? -15.267 3.748 -1.229 1.00 94.69 204 PHE A C 1
ATOM 1550 O O . PHE A 1 204 ? -16.119 3.176 -1.899 1.00 94.69 204 PHE A O 1
ATOM 1557 N N . GLU A 1 205 ? -14.282 4.449 -1.790 1.00 94.12 205 GLU A N 1
ATOM 1558 C CA . GLU A 1 205 ? -14.179 4.745 -3.226 1.00 94.12 205 GLU A CA 1
ATOM 1559 C C . GLU A 1 205 ? -13.227 3.808 -3.983 1.00 94.12 205 GLU A C 1
ATOM 1561 O O . GLU A 1 205 ? -13.161 3.862 -5.210 1.00 94.12 205 GLU A O 1
ATOM 1566 N N . HIS A 1 206 ? -12.462 2.966 -3.284 1.00 95.00 206 HIS A N 1
ATOM 1567 C CA . HIS A 1 206 ? -11.431 2.131 -3.902 1.00 95.00 206 HIS A CA 1
ATOM 1568 C C . HIS A 1 206 ? -11.555 0.644 -3.553 1.00 95.00 206 HIS A C 1
ATOM 1570 O O . HIS A 1 206 ? -12.079 0.280 -2.506 1.00 95.00 206 HIS A O 1
ATOM 1576 N N . ALA A 1 207 ? -10.984 -0.241 -4.371 1.00 93.88 207 ALA A N 1
ATOM 1577 C CA . ALA A 1 207 ? -10.991 -1.696 -4.165 1.00 93.88 207 ALA A CA 1
ATOM 1578 C C . ALA A 1 207 ? -9.716 -2.183 -3.441 1.00 93.88 207 ALA A C 1
ATOM 1580 O O . ALA A 1 207 ? -8.980 -3.034 -3.927 1.00 93.88 207 ALA A O 1
ATOM 1581 N N . GLY A 1 208 ? -9.398 -1.573 -2.294 1.00 94.06 208 GLY A N 1
ATOM 1582 C CA . GLY A 1 208 ? -8.196 -1.899 -1.507 1.00 94.06 208 GLY A CA 1
ATOM 1583 C C . GLY A 1 208 ? -6.900 -1.195 -1.924 1.00 94.06 208 GLY A C 1
ATOM 1584 O O . GLY A 1 208 ? -5.916 -1.260 -1.188 1.00 94.06 208 GLY A O 1
ATOM 1585 N N . TYR A 1 209 ? -6.890 -0.451 -3.031 1.00 94.31 209 TYR A N 1
ATOM 1586 C CA . TYR A 1 209 ? -5.762 0.378 -3.471 1.00 94.31 209 TYR A CA 1
ATOM 1587 C C . TYR A 1 209 ? -6.240 1.722 -4.030 1.00 94.31 209 TYR A C 1
ATOM 1589 O O . TYR A 1 209 ? -7.159 1.754 -4.840 1.00 94.31 209 TYR A O 1
ATOM 1597 N N . ASP A 1 210 ? -5.596 2.831 -3.662 1.00 93.62 210 ASP A N 1
ATOM 1598 C CA . ASP A 1 210 ? -5.957 4.160 -4.173 1.00 93.62 210 ASP A CA 1
ATOM 1599 C C . ASP A 1 210 ? -4.889 4.688 -5.144 1.00 93.62 210 ASP A C 1
ATOM 1601 O O . ASP A 1 210 ? -3.862 5.240 -4.744 1.00 93.62 210 ASP A O 1
ATOM 1605 N N . LEU A 1 211 ? -5.138 4.543 -6.452 1.00 90.38 211 LEU A N 1
ATOM 1606 C CA . LEU A 1 211 ? -4.238 5.048 -7.499 1.00 90.38 211 LEU A CA 1
ATOM 1607 C C . LEU A 1 211 ? -4.073 6.569 -7.471 1.00 90.38 211 LEU A C 1
ATOM 1609 O O . LEU A 1 211 ? -3.029 7.083 -7.880 1.00 90.38 211 LEU A O 1
ATOM 1613 N N . THR A 1 212 ? -5.092 7.300 -7.019 1.00 89.81 212 THR A N 1
ATOM 1614 C CA . THR A 1 212 ? -5.017 8.761 -6.940 1.00 89.81 212 THR A CA 1
ATOM 1615 C C . THR A 1 212 ? -4.071 9.154 -5.820 1.00 89.81 212 THR A C 1
ATOM 1617 O O . THR A 1 212 ? -3.154 9.934 -6.058 1.00 89.81 212 THR A O 1
ATOM 1620 N N . GLU A 1 213 ? -4.218 8.565 -4.632 1.00 89.56 213 GLU A N 1
ATOM 1621 C CA . GLU A 1 213 ? -3.310 8.813 -3.510 1.00 89.56 213 GLU A CA 1
ATOM 1622 C C . GLU A 1 213 ? -1.893 8.317 -3.805 1.00 89.56 213 GLU A C 1
ATOM 1624 O O . GLU A 1 213 ? -0.934 9.017 -3.487 1.00 89.56 213 GLU A O 1
ATOM 1629 N N . ILE A 1 214 ? -1.732 7.187 -4.506 1.00 88.19 214 ILE A N 1
ATOM 1630 C CA . ILE A 1 214 ? -0.420 6.725 -4.991 1.00 88.19 214 ILE A CA 1
ATOM 1631 C C . ILE A 1 214 ? 0.209 7.782 -5.907 1.00 88.19 214 ILE A C 1
ATOM 1633 O O . ILE A 1 214 ? 1.357 8.177 -5.701 1.00 88.19 214 ILE A O 1
ATOM 1637 N N . THR A 1 215 ? -0.543 8.295 -6.882 1.00 86.00 215 THR A N 1
ATOM 1638 C CA . THR A 1 215 ? -0.058 9.319 -7.822 1.00 86.00 215 THR A CA 1
ATOM 1639 C C . THR A 1 215 ? 0.287 10.626 -7.101 1.00 86.00 215 THR A C 1
ATOM 1641 O O . THR A 1 215 ? 1.320 11.240 -7.379 1.00 86.00 215 THR A O 1
ATOM 1644 N N . LEU A 1 216 ? -0.541 11.050 -6.143 1.00 84.44 216 LEU A N 1
ATOM 1645 C CA . LEU A 1 216 ? -0.307 12.245 -5.331 1.00 84.44 216 LEU A CA 1
ATOM 1646 C C . LEU A 1 216 ? 0.914 12.093 -4.420 1.00 84.44 216 LEU A C 1
ATOM 1648 O O . LEU A 1 216 ? 1.709 13.028 -4.313 1.00 84.44 216 LEU A O 1
ATOM 1652 N N . ALA A 1 217 ? 1.094 10.930 -3.795 1.00 84.19 217 ALA A N 1
ATOM 1653 C CA . ALA A 1 217 ? 2.258 10.628 -2.974 1.00 84.19 217 ALA A CA 1
ATOM 1654 C C . ALA A 1 217 ? 3.546 10.629 -3.802 1.00 84.19 217 ALA A C 1
ATOM 1656 O O . ALA A 1 217 ? 4.530 11.243 -3.395 1.00 84.19 217 ALA A O 1
ATOM 1657 N N . LEU A 1 218 ? 3.529 10.023 -4.993 1.00 80.00 218 LEU A N 1
ATOM 1658 C CA . LEU A 1 218 ? 4.673 10.031 -5.906 1.00 80.00 218 LEU A CA 1
ATOM 1659 C C . LEU A 1 218 ? 5.063 11.463 -6.301 1.00 80.00 218 LEU A C 1
ATOM 1661 O O . LEU A 1 218 ? 6.219 11.846 -6.127 1.00 80.00 218 LEU A O 1
ATOM 1665 N N . ARG A 1 219 ? 4.100 12.289 -6.734 1.00 78.81 219 ARG A N 1
ATOM 1666 C CA . ARG A 1 219 ? 4.345 13.702 -7.089 1.00 78.81 219 ARG A CA 1
ATOM 1667 C C . ARG A 1 219 ? 4.823 14.540 -5.899 1.00 78.81 219 ARG A C 1
ATOM 1669 O O . ARG A 1 219 ? 5.696 15.392 -6.051 1.00 78.81 219 ARG A O 1
ATOM 1676 N N . GLY A 1 220 ? 4.249 14.322 -4.715 1.00 73.12 220 GLY A N 1
ATOM 1677 C CA . GLY A 1 220 ? 4.616 15.043 -3.494 1.00 73.12 220 GLY A CA 1
ATOM 1678 C C . GLY A 1 220 ? 6.031 14.713 -3.013 1.00 73.12 220 GLY A C 1
ATOM 1679 O O . GLY A 1 220 ? 6.791 15.618 -2.675 1.00 73.12 220 GLY A O 1
ATOM 1680 N N . ASN A 1 221 ? 6.405 13.432 -3.042 1.00 73.19 221 ASN A N 1
ATOM 1681 C CA . ASN A 1 221 ? 7.703 12.962 -2.553 1.00 73.19 221 ASN A CA 1
ATOM 1682 C C . ASN A 1 221 ? 8.856 13.353 -3.492 1.00 73.19 221 ASN A C 1
ATOM 1684 O O . ASN A 1 221 ? 9.961 13.608 -3.022 1.00 73.19 221 ASN A O 1
ATOM 1688 N N . GLN A 1 222 ? 8.605 13.481 -4.799 1.00 68.12 222 GLN A N 1
ATOM 1689 C CA . GLN A 1 222 ? 9.602 13.977 -5.759 1.00 68.12 222 GLN A CA 1
ATOM 1690 C C . GLN A 1 222 ? 10.036 15.416 -5.476 1.00 68.12 222 GLN A C 1
ATOM 1692 O O . GLN A 1 222 ? 11.227 15.710 -5.497 1.00 68.12 222 GLN A O 1
ATOM 1697 N N . ARG A 1 223 ? 9.091 16.304 -5.139 1.00 58.75 223 ARG A N 1
ATOM 1698 C CA . ARG A 1 223 ? 9.412 17.687 -4.745 1.00 58.75 223 ARG A CA 1
ATOM 1699 C C . ARG A 1 223 ? 10.287 17.729 -3.489 1.00 58.75 223 ARG A C 1
ATOM 1701 O O . ARG A 1 223 ? 11.156 18.583 -3.380 1.00 58.75 223 ARG A O 1
ATOM 1708 N N . GLY A 1 224 ? 10.098 16.775 -2.574 1.00 52.31 224 GLY A N 1
ATOM 1709 C CA . GLY A 1 224 ? 10.954 16.608 -1.398 1.00 52.31 224 GLY A CA 1
ATOM 1710 C C . GLY A 1 224 ? 12.389 16.185 -1.735 1.00 52.31 224 GLY A C 1
ATOM 1711 O O . GLY A 1 224 ? 13.310 16.639 -1.071 1.00 52.31 224 GLY A O 1
ATOM 1712 N N . LEU A 1 225 ? 12.595 15.370 -2.778 1.00 50.78 225 LEU A N 1
ATOM 1713 C CA . LEU A 1 225 ? 13.928 14.939 -3.230 1.00 50.78 225 LEU A CA 1
ATOM 1714 C C . LEU A 1 225 ? 14.678 16.036 -3.999 1.00 50.78 225 LEU A C 1
ATOM 1716 O O . LEU A 1 225 ? 15.881 16.177 -3.819 1.00 50.78 225 LEU A O 1
ATOM 1720 N N . VAL A 1 226 ? 13.979 16.836 -4.811 1.00 51.22 226 VAL A N 1
ATOM 1721 C CA . VAL A 1 226 ? 14.576 17.981 -5.530 1.00 51.22 226 VAL A CA 1
ATOM 1722 C C . VAL A 1 226 ? 14.982 19.095 -4.554 1.00 51.22 226 VAL A C 1
ATOM 1724 O O . VAL A 1 226 ? 16.044 19.698 -4.707 1.00 51.22 226 VAL A O 1
ATOM 1727 N N . ASN A 1 227 ? 14.196 19.316 -3.497 1.00 43.88 227 ASN A N 1
ATOM 1728 C CA . ASN A 1 227 ? 14.496 20.316 -2.467 1.00 43.88 227 ASN A CA 1
ATOM 1729 C C . ASN A 1 227 ? 15.516 19.831 -1.420 1.00 43.88 227 ASN A C 1
ATOM 1731 O O . ASN A 1 227 ? 16.069 20.652 -0.702 1.00 43.88 227 ASN A O 1
ATOM 1735 N N . ALA A 1 228 ? 15.805 18.525 -1.343 1.00 45.59 228 ALA A N 1
ATOM 1736 C CA . ALA A 1 228 ? 16.842 17.979 -0.457 1.00 45.59 228 ALA A CA 1
ATOM 1737 C C . ALA A 1 228 ? 18.268 18.431 -0.836 1.00 45.59 228 ALA A C 1
ATOM 1739 O O . ALA A 1 228 ? 19.199 18.248 -0.056 1.00 45.59 228 ALA A O 1
ATOM 1740 N N . SER A 1 229 ? 18.432 19.019 -2.025 1.00 45.97 229 SER A N 1
ATOM 1741 C CA . SER A 1 229 ? 19.670 19.658 -2.488 1.00 45.97 229 SER A CA 1
ATOM 1742 C C . SER A 1 229 ? 19.979 20.976 -1.768 1.00 45.97 229 SER A C 1
ATOM 1744 O O . SER A 1 229 ? 21.102 21.462 -1.868 1.00 45.97 229 SER A O 1
ATOM 1746 N N . ASP A 1 230 ? 18.993 21.564 -1.082 1.00 48.31 230 ASP A N 1
ATOM 1747 C CA . ASP A 1 230 ? 19.121 22.811 -0.333 1.00 48.31 230 ASP A CA 1
ATOM 1748 C C . ASP A 1 230 ? 18.972 22.534 1.179 1.00 48.31 230 ASP A C 1
ATOM 1750 O O . ASP A 1 230 ? 17.860 22.295 1.660 1.00 48.31 230 ASP A O 1
ATOM 1754 N N . PRO A 1 231 ? 20.070 22.578 1.958 1.00 52.53 231 PRO A N 1
ATOM 1755 C CA . PRO A 1 231 ? 20.053 22.342 3.403 1.00 52.53 231 PRO A CA 1
ATOM 1756 C C . PRO A 1 231 ? 19.170 23.320 4.190 1.00 52.53 231 PRO A C 1
ATOM 1758 O O . PRO A 1 231 ? 18.838 23.043 5.342 1.00 52.53 231 PRO A O 1
ATOM 1761 N N . SER A 1 232 ? 18.811 24.467 3.601 1.00 55.75 232 SER A N 1
ATOM 1762 C CA . SER A 1 232 ? 18.023 25.511 4.263 1.00 55.75 232 SER A CA 1
ATOM 1763 C C . SER A 1 232 ? 16.511 25.247 4.257 1.00 55.75 232 SER A C 1
ATOM 1765 O O . SER A 1 232 ? 15.774 25.911 4.988 1.00 55.75 232 SER A O 1
ATOM 1767 N N . HIS A 1 233 ? 16.039 24.245 3.503 1.00 48.91 233 HIS A N 1
ATOM 1768 C CA . HIS A 1 233 ? 14.620 23.915 3.396 1.00 48.91 233 HIS A CA 1
ATOM 1769 C C . HIS A 1 233 ? 14.297 22.548 4.028 1.00 48.91 233 HIS A C 1
ATOM 1771 O O . HIS A 1 233 ? 14.724 21.510 3.516 1.00 48.91 233 HIS A O 1
ATOM 1777 N N . PRO A 1 234 ? 13.495 22.489 5.113 1.00 47.31 234 PRO A N 1
ATOM 1778 C CA . PRO A 1 234 ? 13.091 21.217 5.699 1.00 47.31 234 PRO A CA 1
ATOM 1779 C C . PRO A 1 234 ? 12.276 20.408 4.686 1.00 47.31 234 PRO A C 1
ATOM 1781 O O . PRO A 1 234 ? 11.223 20.842 4.208 1.00 47.31 234 PRO A O 1
ATOM 1784 N N . THR A 1 235 ? 12.758 19.208 4.361 1.00 50.94 235 THR A N 1
ATOM 1785 C CA . THR A 1 235 ? 12.054 18.290 3.464 1.00 50.94 235 THR A CA 1
ATOM 1786 C C . THR A 1 235 ? 10.728 17.864 4.109 1.00 50.94 235 THR A C 1
ATOM 1788 O O . THR A 1 235 ? 10.713 17.369 5.241 1.00 50.94 235 THR A O 1
ATOM 1791 N N . PRO A 1 236 ? 9.575 18.061 3.438 1.00 52.66 236 PRO A N 1
ATOM 1792 C CA . PRO A 1 236 ? 8.299 17.611 3.974 1.00 52.66 236 PRO A CA 1
ATOM 1793 C C . PRO A 1 236 ? 8.321 16.099 4.201 1.00 52.66 236 PRO A C 1
ATOM 1795 O O . PRO A 1 236 ? 8.803 15.348 3.351 1.00 52.66 236 PRO A O 1
ATOM 1798 N N . ALA A 1 237 ? 7.758 15.643 5.324 1.00 55.19 237 ALA A N 1
ATOM 1799 C CA . ALA A 1 237 ? 7.613 14.214 5.585 1.00 55.19 237 ALA A CA 1
ATOM 1800 C C . ALA A 1 237 ? 6.883 13.535 4.407 1.00 55.19 237 ALA A C 1
ATOM 1802 O O . ALA A 1 237 ? 5.834 14.043 3.984 1.00 55.19 237 ALA A O 1
ATOM 1803 N N . PRO A 1 238 ? 7.401 12.407 3.883 1.00 58.66 238 PRO A N 1
ATOM 1804 C CA . PRO A 1 238 ? 6.844 11.776 2.698 1.00 58.66 238 PRO A CA 1
ATOM 1805 C C . PRO A 1 238 ? 5.377 11.402 2.916 1.00 58.66 238 PRO A C 1
ATOM 1807 O O . PRO A 1 238 ? 4.996 10.867 3.962 1.00 58.66 238 PRO A O 1
ATOM 1810 N N . ARG A 1 239 ? 4.538 11.693 1.920 1.00 67.69 239 ARG A N 1
ATOM 1811 C CA . ARG A 1 239 ? 3.125 11.310 1.938 1.00 67.69 239 ARG A CA 1
ATOM 1812 C C . ARG A 1 239 ? 3.035 9.803 1.695 1.00 67.69 239 ARG A C 1
ATOM 1814 O O . ARG A 1 239 ? 3.603 9.295 0.728 1.00 67.69 239 ARG A O 1
ATOM 1821 N N . GLY A 1 240 ? 2.339 9.096 2.583 1.00 74.69 240 GLY A N 1
ATOM 1822 C CA . GLY A 1 240 ? 1.957 7.700 2.379 1.00 74.69 240 GLY A CA 1
ATOM 1823 C C . GLY A 1 240 ? 0.695 7.595 1.521 1.00 74.69 240 GLY A C 1
ATOM 1824 O O . GLY A 1 240 ? -0.130 8.501 1.539 1.00 74.69 240 GLY A O 1
ATOM 1825 N N . ALA A 1 241 ? 0.554 6.486 0.796 1.00 85.62 241 ALA A N 1
ATOM 1826 C CA . ALA A 1 241 ? -0.617 6.171 -0.032 1.00 85.62 241 ALA A CA 1
ATOM 1827 C C . ALA A 1 241 ? -1.221 4.795 0.307 1.00 85.62 241 ALA A C 1
ATOM 1829 O O . ALA A 1 241 ? -1.812 4.137 -0.545 1.00 85.62 241 ALA A O 1
ATOM 1830 N N . SER A 1 242 ? -0.972 4.299 1.526 1.00 91.19 242 SER A N 1
ATOM 1831 C CA . SER A 1 242 ? -1.472 2.985 1.939 1.00 91.19 242 SER A CA 1
ATOM 1832 C C . SER A 1 242 ? -2.915 3.086 2.410 1.00 91.19 242 SER A C 1
ATOM 1834 O O . SER A 1 242 ? -3.201 3.907 3.273 1.00 91.19 242 SER A O 1
ATOM 1836 N N . THR A 1 243 ? -3.777 2.219 1.894 1.00 96.38 243 THR A N 1
ATOM 1837 C CA . THR A 1 243 ? -5.185 2.111 2.305 1.00 96.38 243 THR A CA 1
ATOM 1838 C C . THR A 1 243 ? -5.319 1.350 3.624 1.00 96.38 243 THR A C 1
ATOM 1840 O O . THR A 1 243 ? -4.416 0.597 4.009 1.00 96.38 243 THR A O 1
ATOM 1843 N N . LEU A 1 244 ? -6.464 1.466 4.300 1.00 97.38 244 LEU A N 1
ATOM 1844 C CA . LEU A 1 244 ? -6.766 0.661 5.492 1.00 97.38 244 LEU A CA 1
ATOM 1845 C C . LEU A 1 244 ? -6.716 -0.846 5.199 1.00 97.38 244 LEU A C 1
ATOM 1847 O O . LEU A 1 244 ? -6.248 -1.617 6.035 1.00 97.38 244 LEU A O 1
ATOM 1851 N N . SER A 1 245 ? -7.122 -1.268 4.001 1.00 98.25 245 SER A N 1
ATOM 1852 C CA . SER A 1 245 ? -7.089 -2.673 3.570 1.00 98.25 245 SER A CA 1
ATOM 1853 C C . SER A 1 245 ? -5.651 -3.193 3.445 1.00 98.25 245 SER A C 1
ATOM 1855 O O . SER A 1 245 ? -5.341 -4.280 3.928 1.00 98.25 245 SER A O 1
ATOM 1857 N N . GLN A 1 246 ? -4.732 -2.388 2.900 1.00 97.38 246 GLN A N 1
ATOM 1858 C CA . GLN A 1 246 ? -3.302 -2.722 2.879 1.00 97.38 246 GLN A CA 1
ATOM 1859 C C . GLN A 1 246 ? -2.687 -2.716 4.279 1.00 97.38 246 GLN A C 1
ATOM 1861 O O . GLN A 1 246 ? -1.877 -3.583 4.605 1.00 97.38 246 GLN A O 1
ATOM 1866 N N . GLN A 1 247 ? -3.069 -1.757 5.126 1.00 95.94 247 GLN A N 1
ATOM 1867 C CA . GLN A 1 247 ? -2.607 -1.739 6.512 1.00 95.94 247 GLN A CA 1
ATOM 1868 C C . GLN A 1 247 ? -3.097 -2.974 7.282 1.00 95.94 247 GLN A C 1
ATOM 1870 O O . GLN A 1 247 ? -2.328 -3.546 8.050 1.00 95.94 247 GLN A O 1
ATOM 1875 N N . LEU A 1 248 ? -4.330 -3.434 7.050 1.00 97.44 248 LEU A N 1
ATOM 1876 C CA . LEU A 1 248 ? -4.835 -4.673 7.637 1.00 97.44 248 LEU A CA 1
ATOM 1877 C C . LEU A 1 248 ? -4.048 -5.894 7.141 1.00 97.44 248 LEU A C 1
ATOM 1879 O O . LEU A 1 248 ? -3.605 -6.693 7.961 1.00 97.44 248 LEU A O 1
ATOM 1883 N N . ALA A 1 249 ? -3.798 -6.004 5.832 1.00 97.25 249 ALA A N 1
ATOM 1884 C CA . ALA A 1 249 ? -2.968 -7.073 5.266 1.00 97.25 249 ALA A CA 1
ATOM 1885 C C . ALA A 1 249 ? -1.563 -7.103 5.893 1.00 97.25 249 ALA A C 1
ATOM 1887 O O . ALA A 1 249 ? -1.031 -8.168 6.221 1.00 97.25 249 ALA A O 1
ATOM 1888 N N . LYS A 1 250 ? -0.987 -5.918 6.133 1.00 95.38 250 LYS A N 1
ATOM 1889 C CA . LYS A 1 250 ? 0.287 -5.774 6.836 1.00 95.38 250 LYS A CA 1
ATOM 1890 C C . LYS A 1 250 ? 0.235 -6.334 8.256 1.00 95.38 250 LYS A C 1
ATOM 1892 O O . LYS A 1 250 ? 1.179 -7.001 8.672 1.00 95.38 250 LYS A O 1
ATOM 1897 N N . LEU A 1 251 ? -0.834 -6.045 8.997 1.00 94.50 251 LEU A N 1
ATOM 1898 C CA . LEU A 1 251 ? -0.999 -6.487 10.383 1.00 94.50 251 LEU A CA 1
ATOM 1899 C C . LEU A 1 251 ? -1.267 -7.992 10.493 1.00 94.50 251 LEU A C 1
ATOM 1901 O O . LEU A 1 251 ? -0.752 -8.618 11.412 1.00 94.50 251 LEU A O 1
ATOM 1905 N N . LEU A 1 252 ? -2.049 -8.566 9.574 1.00 94.56 252 LEU A N 1
ATOM 1906 C CA . LEU A 1 252 ? -2.461 -9.970 9.653 1.00 94.56 252 LEU A CA 1
ATOM 1907 C C . LEU A 1 252 ? -1.448 -10.947 9.055 1.00 94.56 252 LEU A C 1
ATOM 1909 O O . LEU A 1 252 ? -1.357 -12.073 9.535 1.00 94.56 252 LEU A O 1
ATOM 1913 N N . VAL A 1 253 ? -0.717 -10.548 8.007 1.00 93.12 253 VAL A N 1
ATOM 1914 C CA . VAL A 1 253 ? 0.092 -11.500 7.227 1.00 93.12 253 VAL A CA 1
ATOM 1915 C C . VAL A 1 253 ? 1.525 -11.043 7.023 1.00 93.12 253 VAL A C 1
ATOM 1917 O O . VAL A 1 253 ? 2.459 -11.786 7.315 1.00 93.12 253 VAL A O 1
ATOM 1920 N N . THR A 1 254 ? 1.739 -9.847 6.471 1.00 87.94 254 THR A N 1
ATOM 1921 C CA . THR A 1 254 ? 3.060 -9.534 5.899 1.00 87.94 254 THR A CA 1
ATOM 1922 C C . THR A 1 254 ? 4.059 -8.952 6.901 1.00 87.94 254 THR A C 1
ATOM 1924 O O . THR A 1 254 ? 5.241 -8.843 6.587 1.00 87.94 254 THR A O 1
ATOM 1927 N N . GLY A 1 255 ? 3.610 -8.533 8.085 1.00 85.81 255 GLY A N 1
ATOM 1928 C CA . GLY A 1 255 ? 4.474 -8.072 9.168 1.00 85.81 255 GLY A CA 1
ATOM 1929 C C . GLY A 1 255 ? 5.176 -6.724 8.932 1.00 85.81 255 GLY A C 1
ATOM 1930 O O . GLY A 1 255 ? 4.840 -5.918 8.053 1.00 85.81 255 GLY A O 1
ATOM 1931 N N . ALA A 1 256 ? 6.162 -6.435 9.787 1.00 77.44 256 ALA A N 1
ATOM 1932 C CA . ALA A 1 256 ? 6.777 -5.109 9.915 1.00 77.44 256 ALA A CA 1
ATOM 1933 C C . ALA A 1 256 ? 7.980 -4.846 8.988 1.00 77.44 256 ALA A C 1
ATOM 1935 O O . ALA A 1 256 ? 8.422 -3.698 8.904 1.00 77.44 256 ALA A O 1
ATOM 1936 N N . GLU A 1 257 ? 8.479 -5.856 8.271 1.00 78.12 257 GLU A N 1
ATOM 1937 C CA . GLU A 1 257 ? 9.653 -5.743 7.391 1.00 78.12 257 GLU A CA 1
ATOM 1938 C C . GLU A 1 257 ? 9.483 -4.612 6.362 1.00 78.12 257 GLU A C 1
ATOM 1940 O O . GLU A 1 257 ? 8.395 -4.401 5.834 1.00 78.12 257 GLU A O 1
ATOM 1945 N N . ARG A 1 258 ? 10.512 -3.818 6.073 1.00 78.19 258 ARG A N 1
ATOM 1946 C CA . ARG A 1 258 ? 10.395 -2.720 5.100 1.00 78.19 258 ARG A CA 1
ATOM 1947 C C . ARG A 1 258 ? 10.931 -3.173 3.750 1.00 78.19 258 ARG A C 1
ATOM 1949 O O . ARG A 1 258 ? 12.105 -2.984 3.497 1.00 78.19 258 ARG A O 1
ATOM 1956 N N . SER A 1 259 ? 10.071 -3.704 2.882 1.00 83.19 259 SER A N 1
ATOM 1957 C CA . SER A 1 259 ? 10.456 -4.160 1.538 1.00 83.19 259 SER A CA 1
ATOM 1958 C C . SER A 1 259 ? 9.372 -3.836 0.492 1.00 83.19 259 SER A C 1
ATOM 1960 O O . SER A 1 259 ? 8.179 -3.958 0.795 1.00 83.19 259 SER A O 1
ATOM 1962 N N . PRO A 1 260 ? 9.730 -3.440 -0.749 1.00 84.50 260 PRO A N 1
ATOM 1963 C CA . PRO A 1 260 ? 8.773 -3.278 -1.848 1.00 84.50 260 PRO A CA 1
ATOM 1964 C C . PRO A 1 260 ? 8.012 -4.564 -2.163 1.00 84.50 260 PRO A C 1
ATOM 1966 O O . PRO A 1 260 ? 6.818 -4.514 -2.442 1.00 84.50 260 PRO A O 1
ATOM 1969 N N . VAL A 1 261 ? 8.680 -5.718 -2.057 1.00 89.06 261 VAL A N 1
ATOM 1970 C CA . VAL A 1 261 ? 8.061 -7.032 -2.279 1.00 89.06 261 VAL A CA 1
ATOM 1971 C C . VAL A 1 261 ? 6.955 -7.271 -1.258 1.00 89.06 261 VAL A C 1
ATOM 1973 O O . VAL A 1 261 ? 5.854 -7.685 -1.615 1.00 89.06 261 VAL A O 1
ATOM 1976 N N . ARG A 1 262 ? 7.195 -6.919 0.011 1.00 91.19 262 ARG A N 1
ATOM 1977 C CA . ARG A 1 262 ? 6.158 -6.965 1.047 1.00 91.19 262 ARG A CA 1
ATOM 1978 C C . ARG A 1 262 ? 4.959 -6.091 0.675 1.00 91.19 262 ARG A C 1
ATOM 1980 O O . ARG A 1 262 ? 3.824 -6.506 0.871 1.00 91.19 262 ARG A O 1
ATOM 1987 N N . LYS A 1 263 ? 5.184 -4.906 0.101 1.00 91.06 263 LYS A N 1
ATOM 1988 C CA . LYS A 1 263 ? 4.092 -4.018 -0.321 1.00 91.06 263 LYS A CA 1
ATOM 1989 C C . LYS A 1 263 ? 3.257 -4.610 -1.464 1.00 91.06 263 LYS A C 1
ATOM 1991 O O . LYS A 1 263 ? 2.046 -4.406 -1.484 1.00 91.06 263 LYS A O 1
ATOM 1996 N N . LEU A 1 264 ? 3.873 -5.375 -2.368 1.00 93.31 264 LEU A N 1
ATOM 1997 C CA . LEU A 1 264 ? 3.147 -6.149 -3.382 1.00 93.31 264 LEU A CA 1
ATOM 1998 C C . LEU A 1 264 ? 2.297 -7.252 -2.736 1.00 93.31 264 LEU A C 1
ATOM 2000 O O . LEU A 1 264 ? 1.130 -7.405 -3.078 1.00 93.31 264 LEU A O 1
ATOM 2004 N N . ARG A 1 265 ? 2.834 -7.957 -1.732 1.00 95.81 265 ARG A N 1
ATOM 2005 C CA . ARG A 1 265 ? 2.062 -8.938 -0.948 1.00 95.81 265 ARG A CA 1
ATOM 2006 C C . ARG A 1 265 ? 0.860 -8.290 -0.259 1.00 95.81 265 ARG A C 1
ATOM 2008 O O . ARG A 1 265 ? -0.247 -8.803 -0.365 1.00 95.81 265 ARG A O 1
ATOM 2015 N N . GLU A 1 266 ? 1.048 -7.136 0.387 1.00 96.62 266 GLU A N 1
ATOM 2016 C CA . GLU A 1 266 ? -0.050 -6.372 1.003 1.00 96.62 266 GLU A CA 1
ATOM 2017 C C . GLU A 1 266 ? -1.157 -6.044 -0.007 1.00 96.62 266 GLU A C 1
ATOM 2019 O O . GLU A 1 266 ? -2.331 -6.110 0.345 1.00 96.62 266 GLU A O 1
ATOM 2024 N N . LEU A 1 267 ? -0.799 -5.696 -1.250 1.00 96.56 267 LEU A N 1
ATOM 2025 C CA . LEU A 1 267 ? -1.767 -5.393 -2.303 1.00 96.56 267 LEU A CA 1
ATOM 2026 C C . LEU A 1 267 ? -2.595 -6.625 -2.693 1.00 96.56 267 LEU A C 1
ATOM 2028 O O . LEU A 1 267 ? -3.807 -6.491 -2.828 1.00 96.56 267 LEU A O 1
ATOM 2032 N N . LEU A 1 268 ? -1.973 -7.803 -2.822 1.00 97.69 268 LEU A N 1
ATOM 2033 C CA . LEU A 1 268 ? -2.686 -9.048 -3.132 1.00 97.69 268 LEU A CA 1
ATOM 2034 C C . LEU A 1 268 ? -3.777 -9.349 -2.096 1.00 97.69 268 LEU A C 1
ATOM 2036 O O . LEU A 1 268 ? -4.947 -9.484 -2.450 1.00 97.69 268 LEU A O 1
ATOM 2040 N N . TYR A 1 269 ? -3.409 -9.363 -0.812 1.00 98.19 269 TYR A N 1
ATOM 2041 C CA . TYR A 1 269 ? -4.369 -9.596 0.271 1.00 98.19 269 TYR A CA 1
ATOM 2042 C C . TYR A 1 269 ? -5.395 -8.469 0.393 1.00 98.19 269 TYR A C 1
ATOM 2044 O O . TYR A 1 269 ? -6.557 -8.738 0.679 1.00 98.19 269 TYR A O 1
ATOM 2052 N N . ALA A 1 270 ? -4.995 -7.209 0.190 1.00 98.19 270 ALA A N 1
ATOM 2053 C CA . ALA A 1 270 ? -5.923 -6.084 0.246 1.00 98.19 270 ALA A CA 1
ATOM 2054 C C . ALA A 1 270 ? -7.022 -6.200 -0.813 1.00 98.19 270 ALA A C 1
ATOM 2056 O O . ALA A 1 270 ? -8.176 -5.946 -0.492 1.00 98.19 270 ALA A O 1
ATOM 2057 N N . VAL A 1 271 ? -6.678 -6.594 -2.042 1.00 98.12 271 VAL A N 1
ATOM 2058 C CA . VAL A 1 271 ? -7.655 -6.766 -3.126 1.00 98.12 271 VAL A CA 1
ATOM 2059 C C . VAL A 1 271 ? -8.580 -7.944 -2.850 1.00 98.12 271 VAL A C 1
ATOM 2061 O O . VAL A 1 271 ? -9.793 -7.780 -2.938 1.00 98.12 271 VAL A O 1
ATOM 2064 N N . GLU A 1 272 ? -8.045 -9.108 -2.474 1.00 98.44 272 GLU A N 1
ATOM 2065 C CA . GLU A 1 272 ? -8.901 -10.272 -2.212 1.00 98.44 272 GLU A CA 1
ATOM 2066 C C . GLU A 1 272 ? -9.826 -10.028 -1.008 1.00 98.44 272 GLU A C 1
ATOM 2068 O O . GLU A 1 272 ? -11.018 -10.310 -1.089 1.00 98.44 272 GLU A O 1
ATOM 2073 N N . MET A 1 273 ? -9.341 -9.400 0.074 1.00 98.56 273 MET A N 1
ATOM 2074 C CA . MET A 1 273 ? -10.194 -9.037 1.218 1.00 98.56 273 MET A CA 1
ATOM 2075 C C . MET A 1 273 ? -11.374 -8.145 0.820 1.00 98.56 273 MET A C 1
ATOM 2077 O O . MET A 1 273 ? -12.462 -8.271 1.380 1.00 98.56 273 MET A O 1
ATOM 2081 N N . GLU A 1 274 ? -11.177 -7.218 -0.117 1.00 98.06 274 GLU A N 1
ATOM 2082 C CA . GLU A 1 274 ? -12.251 -6.335 -0.592 1.00 98.06 274 GLU A CA 1
ATOM 2083 C C . GLU A 1 274 ? -13.339 -7.114 -1.327 1.00 98.06 274 GLU A C 1
ATOM 2085 O O . GLU A 1 274 ? -14.510 -6.747 -1.246 1.00 98.06 274 GLU A O 1
ATOM 2090 N N . GLN A 1 275 ? -12.963 -8.217 -1.974 1.00 97.31 275 GLN A N 1
ATOM 2091 C CA . GLN A 1 275 ? -13.873 -9.119 -2.671 1.00 97.31 275 GLN A CA 1
ATOM 2092 C C . GLN A 1 275 ? -14.573 -10.089 -1.711 1.00 97.31 275 GLN A C 1
ATOM 2094 O O . GLN A 1 275 ? -15.758 -10.363 -1.885 1.00 97.31 275 GLN A O 1
ATOM 2099 N N . THR A 1 276 ? -13.874 -10.588 -0.688 1.00 98.00 276 THR A N 1
ATOM 2100 C CA . THR A 1 276 ? -14.377 -11.658 0.192 1.00 98.00 276 THR A CA 1
ATOM 2101 C C . THR A 1 276 ? -15.053 -11.156 1.471 1.00 98.00 276 THR A C 1
ATOM 2103 O O . THR A 1 276 ? -15.963 -11.811 1.977 1.00 98.00 276 THR A O 1
ATOM 2106 N N . LEU A 1 277 ? -14.632 -10.011 2.022 1.00 97.69 277 LEU A N 1
ATOM 2107 C CA . LEU A 1 277 ? -15.075 -9.529 3.342 1.00 97.69 277 LEU A CA 1
ATOM 2108 C C . LEU A 1 277 ? -15.973 -8.290 3.272 1.00 97.69 277 LEU A C 1
ATOM 2110 O O . LEU A 1 277 ? -16.848 -8.101 4.122 1.00 97.69 277 LEU A O 1
ATOM 2114 N N . GLY A 1 278 ? -15.720 -7.414 2.300 1.00 96.62 278 GLY A N 1
ATOM 2115 C CA . GLY A 1 278 ? -16.355 -6.103 2.187 1.00 96.62 278 GLY A CA 1
ATOM 2116 C C . GLY A 1 278 ? -15.887 -5.070 3.229 1.00 96.62 278 GLY A C 1
ATOM 2117 O O . GLY A 1 278 ? -15.315 -5.375 4.282 1.00 96.62 278 GLY A O 1
ATOM 2118 N N . LYS A 1 279 ? -16.175 -3.793 2.944 1.00 96.75 279 LYS A N 1
ATOM 2119 C CA . LYS A 1 279 ? -15.673 -2.617 3.685 1.00 96.75 279 LYS A CA 1
ATOM 2120 C C . LYS A 1 279 ? -15.961 -2.641 5.183 1.00 96.75 279 LYS A C 1
ATOM 2122 O O . LYS A 1 279 ? -15.081 -2.398 6.004 1.00 96.75 279 LYS A O 1
ATOM 2127 N N . ALA A 1 280 ? -17.199 -2.944 5.567 1.00 96.00 280 ALA A N 1
ATOM 2128 C CA . ALA A 1 280 ? -17.583 -2.928 6.977 1.00 96.00 280 ALA A CA 1
ATOM 2129 C C . ALA A 1 280 ? -16.778 -3.950 7.795 1.00 96.00 280 ALA A C 1
ATOM 2131 O O . ALA A 1 280 ? -16.373 -3.665 8.927 1.00 96.00 280 ALA A O 1
ATOM 2132 N N . ARG A 1 281 ? -16.511 -5.129 7.216 1.00 96.88 281 ARG A N 1
ATOM 2133 C CA . ARG A 1 281 ? -15.770 -6.181 7.905 1.00 96.88 281 ARG A CA 1
ATOM 2134 C C . ARG A 1 281 ? -14.282 -5.874 7.984 1.00 96.88 281 ARG A C 1
ATOM 2136 O O . ARG A 1 281 ? -13.720 -6.036 9.067 1.00 96.88 281 ARG A O 1
ATOM 2143 N N . ILE A 1 282 ? -13.681 -5.395 6.895 1.00 98.00 282 ILE A N 1
ATOM 2144 C CA . ILE A 1 282 ? -12.275 -4.963 6.855 1.00 98.00 282 ILE A CA 1
ATOM 2145 C C . ILE A 1 282 ? -12.025 -3.883 7.908 1.00 98.00 282 ILE A C 1
ATOM 2147 O O . ILE A 1 282 ? -11.126 -4.028 8.734 1.00 98.00 282 ILE A O 1
ATOM 2151 N N . LEU A 1 283 ? -12.856 -2.838 7.946 1.00 97.75 283 LEU A N 1
ATOM 2152 C CA . LEU A 1 283 ? -12.725 -1.776 8.942 1.00 97.75 283 LEU A CA 1
ATOM 2153 C C . LEU A 1 283 ? -12.876 -2.311 10.370 1.00 97.75 283 LEU A C 1
ATOM 2155 O O . LEU A 1 283 ? -12.104 -1.949 11.254 1.00 97.75 283 LEU A O 1
ATOM 2159 N N . GLY A 1 284 ? -13.836 -3.211 10.598 1.00 96.62 284 GLY A N 1
ATOM 2160 C CA . GLY A 1 284 ? -14.014 -3.860 11.894 1.00 96.62 284 GLY A CA 1
ATOM 2161 C C . GLY A 1 284 ? -12.794 -4.683 12.322 1.00 96.62 284 GLY A C 1
ATOM 2162 O O . GLY A 1 284 ? -12.377 -4.582 13.471 1.00 96.62 284 GLY A O 1
ATOM 2163 N N . LEU A 1 285 ? -12.209 -5.468 11.411 1.00 97.00 285 LEU A N 1
ATOM 2164 C CA . LEU A 1 285 ? -10.980 -6.227 11.668 1.00 97.00 285 LEU A CA 1
ATOM 2165 C C . LEU A 1 285 ? -9.806 -5.300 11.968 1.00 97.00 285 LEU A C 1
ATOM 2167 O O . LEU A 1 285 ? -9.108 -5.523 12.951 1.00 97.00 285 LEU A O 1
ATOM 2171 N N . TYR A 1 286 ? -9.630 -4.237 11.180 1.00 97.62 286 TYR A N 1
ATOM 2172 C CA . TYR A 1 286 ? -8.597 -3.234 11.424 1.00 97.62 286 TYR A CA 1
ATOM 2173 C C . TYR A 1 286 ? -8.731 -2.634 12.821 1.00 97.62 286 TYR A C 1
ATOM 2175 O O . TYR A 1 286 ? -7.773 -2.655 13.587 1.00 97.62 286 TYR A O 1
ATOM 2183 N N . LEU A 1 287 ? -9.926 -2.178 13.204 1.00 97.00 287 LEU A N 1
ATOM 2184 C CA . LEU A 1 287 ? -10.166 -1.646 14.546 1.00 97.00 287 LEU A CA 1
ATOM 2185 C C . LEU A 1 287 ? -9.905 -2.688 15.639 1.00 97.00 287 LEU A C 1
ATOM 2187 O O . LEU A 1 287 ? -9.464 -2.317 16.721 1.00 97.00 287 LEU A O 1
ATOM 2191 N N . ASP A 1 288 ? -10.142 -3.972 15.377 1.00 95.62 288 ASP A N 1
ATOM 2192 C CA . ASP A 1 288 ? -9.917 -5.053 16.337 1.00 95.62 288 ASP A CA 1
ATOM 2193 C C . ASP A 1 288 ? -8.420 -5.381 16.549 1.00 95.62 288 ASP A C 1
ATOM 2195 O O . ASP A 1 288 ? -8.077 -5.907 17.610 1.00 95.62 288 ASP A O 1
ATOM 2199 N N . VAL A 1 289 ? -7.527 -5.076 15.595 1.00 95.56 289 VAL A N 1
ATOM 2200 C CA . VAL A 1 289 ? -6.095 -5.462 15.664 1.00 95.56 289 VAL A CA 1
ATOM 2201 C C . VAL A 1 289 ? -5.103 -4.301 15.567 1.00 95.56 289 VAL A C 1
ATOM 2203 O O . VAL A 1 289 ? -3.917 -4.495 15.827 1.00 95.56 289 VAL A O 1
ATOM 2206 N N . ALA A 1 290 ? -5.551 -3.095 15.208 1.00 95.88 290 ALA A N 1
ATOM 2207 C CA . ALA A 1 290 ? -4.672 -1.946 15.024 1.00 95.88 290 ALA A CA 1
ATOM 2208 C C . ALA A 1 290 ? -3.866 -1.633 16.300 1.00 95.88 290 ALA A C 1
ATOM 2210 O O . ALA A 1 290 ? -4.417 -1.717 17.403 1.00 95.88 290 ALA A O 1
ATOM 2211 N N . PRO A 1 291 ? -2.579 -1.264 16.173 1.00 94.94 291 PRO A N 1
ATOM 2212 C CA . PRO A 1 291 ? -1.760 -0.849 17.302 1.00 94.94 291 PRO A CA 1
ATOM 2213 C C . PRO A 1 291 ? -2.099 0.590 17.702 1.00 94.94 291 PRO A C 1
ATOM 2215 O O . PRO A 1 291 ? -1.951 1.516 16.908 1.00 94.94 291 PRO A O 1
ATOM 2218 N N . TRP A 1 292 ? -2.492 0.789 18.957 1.00 94.19 292 TRP A N 1
ATOM 2219 C CA . TRP A 1 292 ? -2.847 2.101 19.516 1.00 94.19 292 TRP A CA 1
ATOM 2220 C C . TRP A 1 292 ? -1.759 2.675 20.431 1.00 94.19 292 TRP A C 1
ATOM 2222 O O . TRP A 1 292 ? -1.980 3.686 21.086 1.00 94.19 292 TRP A O 1
ATOM 2232 N N . GLY A 1 293 ? -0.575 2.054 20.435 1.00 89.56 293 GLY A N 1
ATOM 2233 C CA . GLY A 1 293 ? 0.635 2.566 21.070 1.00 89.56 293 GLY A CA 1
ATOM 2234 C C . GLY A 1 293 ? 1.117 1.728 22.254 1.00 89.56 293 GLY A C 1
ATOM 2235 O O . GLY A 1 293 ? 0.347 1.043 22.922 1.00 89.56 293 GLY A O 1
ATOM 2236 N N . GLY A 1 294 ? 2.430 1.737 22.498 1.00 83.81 294 GLY A N 1
ATOM 2237 C CA . GLY A 1 294 ? 3.051 0.791 23.433 1.00 83.81 294 GLY A CA 1
ATOM 2238 C C . GLY A 1 294 ? 2.809 -0.658 22.990 1.00 83.81 294 GLY A C 1
ATOM 2239 O O . GLY A 1 294 ? 3.058 -0.990 21.836 1.00 83.81 294 GLY A O 1
ATOM 2240 N N . GLN A 1 295 ? 2.303 -1.494 23.900 1.00 86.50 295 GLN A N 1
ATOM 2241 C CA . GLN A 1 295 ? 1.864 -2.874 23.624 1.00 86.50 295 GLN A CA 1
ATOM 2242 C C . GLN A 1 295 ? 0.341 -2.980 23.405 1.00 86.50 295 GLN A C 1
ATOM 2244 O O . GLN A 1 295 ? -0.218 -4.073 23.398 1.00 86.50 295 GLN A O 1
ATOM 2249 N N . LEU A 1 296 ? -0.358 -1.848 23.273 1.00 91.75 296 LEU A N 1
ATOM 2250 C CA . LEU A 1 296 ? -1.811 -1.820 23.167 1.00 91.75 296 LEU A CA 1
ATOM 2251 C C . LEU A 1 296 ? -2.254 -2.037 21.720 1.00 91.75 296 LEU A C 1
ATOM 22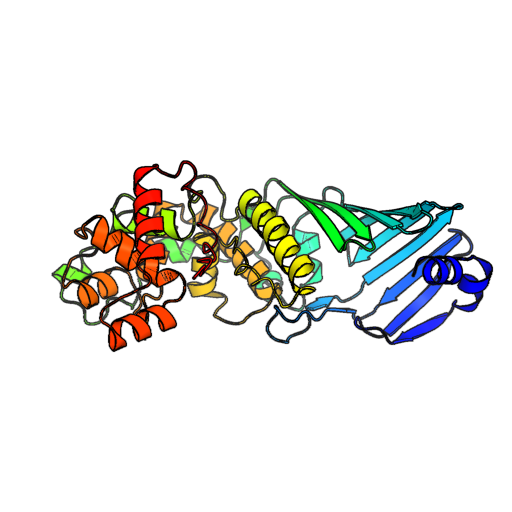53 O O . LEU A 1 296 ? -1.895 -1.266 20.827 1.00 91.75 296 LEU A O 1
ATOM 2257 N N . CYS A 1 297 ? -3.090 -3.046 21.504 1.00 94.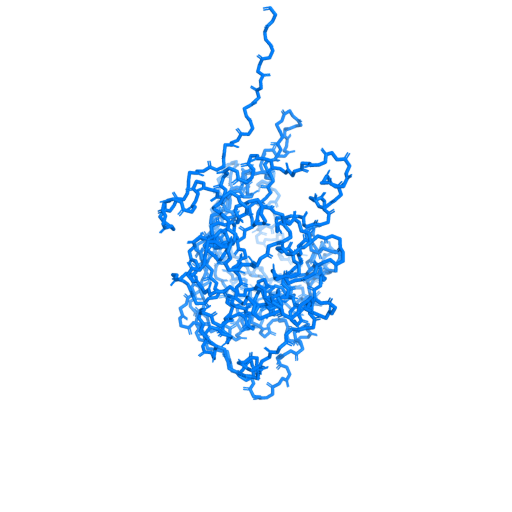00 297 CYS A N 1
ATOM 2258 C CA . CYS A 1 297 ? -3.767 -3.285 20.236 1.00 94.00 297 CYS A CA 1
ATOM 2259 C C . CYS A 1 297 ? -5.284 -3.311 20.435 1.00 94.00 297 CYS A C 1
ATOM 2261 O O . CYS A 1 297 ? -5.765 -3.523 21.545 1.00 94.00 297 CYS A O 1
ATOM 2263 N N . GLY A 1 298 ? -6.041 -3.063 19.368 1.00 95.88 298 GLY A N 1
ATOM 2264 C CA . GLY A 1 298 ? -7.502 -3.080 19.390 1.00 95.88 298 GLY A CA 1
ATOM 2265 C C . GLY A 1 298 ? -8.150 -1.812 19.965 1.00 95.88 298 GLY A C 1
ATOM 2266 O O . GLY A 1 298 ? -7.802 -1.295 21.026 1.00 95.88 298 GLY A O 1
ATOM 2267 N N . ALA A 1 299 ? -9.160 -1.315 19.257 1.00 96.31 299 ALA A N 1
ATOM 2268 C CA . ALA A 1 299 ? -9.866 -0.074 19.556 1.00 96.31 299 ALA A CA 1
ATOM 2269 C C . ALA A 1 299 ? -10.602 -0.116 20.901 1.00 96.31 299 ALA A C 1
ATOM 2271 O O . ALA A 1 299 ? -10.689 0.895 21.595 1.00 96.31 299 ALA A O 1
ATOM 2272 N N . ARG A 1 300 ? -11.128 -1.286 21.283 1.00 95.56 300 ARG A N 1
ATOM 2273 C CA . ARG A 1 300 ? -11.806 -1.492 22.572 1.00 95.56 300 ARG A CA 1
ATOM 2274 C C . ARG A 1 300 ? -10.835 -1.351 23.738 1.00 95.56 300 ARG A C 1
ATOM 2276 O O . ARG A 1 300 ? -11.136 -0.628 24.688 1.00 95.56 300 ARG A O 1
ATOM 2283 N N . ALA A 1 301 ? -9.660 -1.967 23.635 1.00 95.44 301 ALA A N 1
ATOM 2284 C CA . ALA A 1 301 ? -8.626 -1.834 24.651 1.00 95.44 301 ALA A CA 1
ATOM 2285 C C . ALA A 1 301 ? -8.093 -0.399 24.724 1.00 95.44 301 ALA A C 1
ATOM 2287 O O . ALA A 1 301 ? -7.917 0.133 25.817 1.00 95.44 301 ALA A O 1
ATOM 2288 N N . ALA A 1 302 ? -7.937 0.264 23.576 1.00 95.56 302 ALA A N 1
ATOM 2289 C CA . ALA A 1 302 ? -7.552 1.669 23.501 1.00 95.56 302 ALA A CA 1
ATOM 2290 C C . ALA A 1 302 ? -8.565 2.612 24.164 1.00 95.56 302 ALA A C 1
ATOM 2292 O O . ALA A 1 302 ? -8.198 3.394 25.040 1.00 95.56 302 ALA A O 1
ATOM 2293 N N . ALA A 1 303 ? -9.848 2.506 23.818 1.00 96.44 303 ALA A N 1
ATOM 2294 C CA . ALA A 1 303 ? -10.903 3.324 24.414 1.00 96.44 303 ALA A CA 1
ATOM 2295 C C . ALA A 1 303 ? -10.977 3.154 25.941 1.00 96.44 303 ALA A C 1
ATOM 2297 O O . ALA A 1 303 ? -11.097 4.138 26.676 1.00 96.44 303 ALA A O 1
ATOM 2298 N N . TYR A 1 304 ? -10.840 1.916 26.421 1.00 95.44 304 TYR A N 1
ATOM 2299 C CA . TYR A 1 304 ? -10.802 1.631 27.850 1.00 95.44 304 TYR A CA 1
ATOM 2300 C C . TYR A 1 304 ? -9.549 2.212 28.516 1.00 95.44 304 TYR A C 1
ATOM 2302 O O . TYR A 1 304 ? -9.650 2.896 29.530 1.00 95.44 304 TYR A O 1
ATOM 2310 N N . ARG A 1 305 ? -8.367 2.001 27.930 1.00 93.75 305 ARG A N 1
ATOM 2311 C CA . ARG A 1 305 ? -7.088 2.421 28.513 1.00 93.75 305 ARG A CA 1
ATOM 2312 C C . ARG A 1 305 ? -6.922 3.936 28.591 1.00 93.75 305 ARG A C 1
ATOM 2314 O O . ARG A 1 305 ? -6.336 4.413 29.562 1.00 93.75 305 ARG A O 1
ATOM 2321 N N . TYR A 1 306 ? -7.355 4.665 27.564 1.00 94.38 306 TYR A N 1
ATOM 2322 C CA . TYR A 1 306 ? -7.134 6.111 27.470 1.00 94.38 306 TYR A CA 1
ATOM 2323 C C . TYR A 1 306 ? -8.281 6.935 28.047 1.00 94.38 306 TYR A C 1
ATOM 2325 O O . TYR A 1 306 ? -8.035 8.020 28.563 1.00 94.38 306 TYR A O 1
ATOM 2333 N N . PHE A 1 307 ? -9.515 6.424 27.998 1.00 95.56 307 PHE A N 1
ATOM 2334 C CA . PHE A 1 307 ? -10.700 7.196 28.383 1.00 95.56 307 PHE A CA 1
ATOM 2335 C C . PHE A 1 307 ? -11.599 6.496 29.404 1.00 95.56 307 PHE A C 1
ATOM 2337 O O . PHE A 1 307 ? -12.587 7.085 29.833 1.00 95.56 307 PHE A O 1
ATOM 2344 N N . GLY A 1 308 ? -11.323 5.239 29.770 1.00 95.38 308 GLY A N 1
ATOM 2345 C CA . GLY A 1 308 ? -12.222 4.453 30.621 1.00 95.38 308 GLY A CA 1
ATOM 2346 C C . GLY A 1 308 ? -13.593 4.217 29.981 1.00 95.38 308 GLY A C 1
ATOM 2347 O O . GLY A 1 308 ? -14.575 4.004 30.687 1.00 95.38 308 GLY A O 1
ATOM 2348 N N . LYS A 1 309 ? -13.687 4.289 28.646 1.00 95.44 309 LYS A N 1
ATOM 2349 C CA . LYS A 1 309 ? -14.955 4.303 27.906 1.00 95.44 309 LYS A CA 1
ATOM 2350 C C . LYS A 1 309 ? -15.101 3.120 26.968 1.00 95.44 309 LYS A C 1
ATOM 2352 O O . LYS A 1 309 ? -14.144 2.458 26.573 1.00 95.44 309 LYS A O 1
ATOM 2357 N N . ARG A 1 310 ? -16.349 2.896 26.567 1.00 95.12 310 ARG A N 1
ATOM 2358 C CA . ARG A 1 310 ? -16.683 2.007 25.461 1.00 95.12 310 ARG A CA 1
ATOM 2359 C C . ARG A 1 310 ? -16.257 2.641 24.135 1.00 95.12 310 ARG A C 1
ATOM 2361 O O . ARG A 1 310 ? -16.525 3.819 23.908 1.00 95.12 310 ARG A O 1
ATOM 2368 N N . ALA A 1 311 ? -15.665 1.853 23.237 1.00 94.50 311 ALA A N 1
ATOM 2369 C CA . ALA A 1 311 ? -15.210 2.340 21.929 1.00 94.50 311 ALA A CA 1
ATOM 2370 C C . ALA A 1 311 ? -16.353 2.872 21.042 1.00 94.50 311 ALA A C 1
ATOM 2372 O O . ALA A 1 311 ? -16.140 3.770 20.232 1.00 94.50 311 ALA A O 1
ATOM 2373 N N . ASP A 1 312 ? -17.575 2.364 21.222 1.00 93.62 312 ASP A N 1
ATOM 2374 C CA . ASP A 1 312 ? -18.786 2.822 20.530 1.00 93.62 312 ASP A CA 1
ATOM 2375 C C . ASP A 1 312 ? -19.431 4.078 21.156 1.00 93.62 312 ASP A C 1
ATOM 2377 O O . ASP A 1 312 ? -20.400 4.604 20.611 1.00 93.62 312 ASP A O 1
ATOM 2381 N N . ARG A 1 313 ? -18.900 4.578 22.282 1.00 94.56 313 ARG A N 1
ATOM 2382 C CA . ARG A 1 313 ? -19.407 5.751 23.021 1.00 94.56 313 ARG A CA 1
ATOM 2383 C C . ARG A 1 313 ? -18.370 6.861 23.190 1.00 94.56 313 ARG A C 1
ATOM 2385 O O . ARG A 1 313 ? -18.559 7.751 24.016 1.00 94.56 313 ARG A O 1
ATOM 2392 N N . LEU A 1 314 ? -17.284 6.816 22.422 1.00 96.75 314 LEU A N 1
ATOM 2393 C CA . LEU A 1 314 ? -16.326 7.916 22.376 1.00 96.75 314 LEU A CA 1
ATOM 2394 C C . LEU A 1 314 ? -16.990 9.170 21.803 1.00 96.75 314 LEU A C 1
ATOM 2396 O O . LEU A 1 314 ? -17.743 9.097 20.829 1.00 96.75 314 LEU A O 1
ATOM 2400 N N . SER A 1 315 ? -16.683 10.322 22.392 1.00 97.00 315 SER A N 1
ATOM 2401 C CA . SER A 1 315 ? -17.043 11.615 21.815 1.00 97.00 315 SER A CA 1
ATOM 2402 C C . SER A 1 315 ? -16.256 11.871 20.521 1.00 97.00 315 SER A C 1
ATOM 2404 O O . SER A 1 315 ? -15.283 11.182 20.209 1.00 97.00 315 SER A O 1
ATOM 2406 N N . ALA A 1 316 ? -16.643 12.892 19.752 1.00 95.62 316 ALA A N 1
ATOM 2407 C CA . ALA A 1 316 ? -15.929 13.234 18.521 1.00 95.62 316 ALA A CA 1
ATOM 2408 C C . ALA A 1 316 ? -14.468 13.648 18.783 1.00 95.62 316 ALA A C 1
ATOM 2410 O O . ALA A 1 316 ? -13.589 13.311 17.990 1.00 95.62 316 ALA A O 1
ATOM 2411 N N . SER A 1 317 ? -14.198 14.344 19.894 1.00 95.88 317 SER A N 1
ATOM 2412 C CA . SER A 1 317 ? -12.837 14.734 20.277 1.00 95.88 317 SER A CA 1
ATOM 2413 C C . SER A 1 317 ? -12.010 13.530 20.724 1.00 95.88 317 SER A C 1
ATOM 2415 O O . SER A 1 317 ? -10.865 13.405 20.303 1.00 95.88 317 SER A O 1
ATOM 2417 N N . GLU A 1 318 ? -12.593 12.612 21.497 1.00 97.06 318 GLU A N 1
ATOM 2418 C CA . GLU A 1 318 ? -11.928 11.376 21.933 1.00 97.06 318 GLU A CA 1
ATOM 2419 C C . GLU A 1 318 ? -11.627 10.452 20.749 1.00 97.06 318 GLU A C 1
ATOM 2421 O O . GLU A 1 318 ? -10.531 9.908 20.647 1.00 97.06 318 GLU A O 1
ATOM 2426 N N . ALA A 1 319 ? -12.566 10.324 19.807 1.00 97.25 319 ALA A N 1
ATOM 2427 C CA . ALA A 1 319 ? -12.376 9.564 18.577 1.00 97.25 319 ALA A CA 1
ATOM 2428 C C . ALA A 1 319 ? -11.253 10.148 17.702 1.00 97.25 319 ALA A C 1
ATOM 2430 O O . ALA A 1 319 ? -10.389 9.406 17.235 1.00 97.25 319 ALA A O 1
ATOM 2431 N N . ALA A 1 320 ? -11.235 11.472 17.507 1.00 96.62 320 ALA A N 1
ATOM 2432 C CA . ALA A 1 320 ? -10.189 12.152 16.743 1.00 96.62 320 ALA A CA 1
ATOM 2433 C C . ALA A 1 320 ? -8.814 12.052 17.420 1.00 96.62 320 ALA A C 1
ATOM 2435 O O . ALA A 1 320 ? -7.807 11.851 16.742 1.00 96.62 320 ALA A O 1
ATOM 2436 N N . TRP A 1 321 ? -8.778 12.157 18.750 1.00 96.25 321 TRP A N 1
ATOM 2437 C CA . TRP A 1 321 ? -7.572 11.963 19.550 1.00 96.25 321 TRP A CA 1
ATOM 2438 C C . TRP A 1 321 ? -7.031 10.542 19.385 1.00 96.25 321 TRP A C 1
ATOM 2440 O O . TRP A 1 321 ? -5.856 10.357 19.075 1.00 96.25 321 TRP A O 1
ATOM 2450 N N . LEU A 1 322 ? -7.903 9.536 19.503 1.00 95.69 322 LEU A N 1
ATOM 2451 C CA . LEU A 1 322 ? -7.511 8.134 19.399 1.00 95.69 322 LEU A CA 1
ATOM 2452 C C . LEU A 1 322 ? -6.974 7.825 17.996 1.00 95.69 322 LEU A C 1
ATOM 2454 O O . LEU A 1 322 ? -5.879 7.286 17.862 1.00 95.69 322 LEU A O 1
ATOM 2458 N N . ALA A 1 323 ? -7.684 8.251 16.947 1.00 95.88 323 ALA A N 1
ATOM 2459 C CA . ALA A 1 323 ? -7.250 8.085 15.560 1.00 95.88 323 ALA A CA 1
ATOM 2460 C C . ALA A 1 323 ? -5.934 8.821 15.241 1.00 95.88 323 ALA A C 1
ATOM 2462 O O . ALA A 1 323 ? -5.146 8.340 14.429 1.00 95.88 323 ALA A O 1
ATOM 2463 N N . ALA A 1 324 ? -5.641 9.949 15.895 1.00 94.19 324 ALA A N 1
ATOM 2464 C CA . ALA A 1 324 ? -4.370 10.649 15.711 1.00 94.19 324 ALA A CA 1
ATOM 2465 C C . ALA A 1 324 ? -3.154 9.842 16.201 1.00 94.19 324 ALA A C 1
ATOM 2467 O O . ALA A 1 324 ? -2.064 10.030 15.656 1.00 94.19 324 ALA A O 1
ATOM 2468 N N . MET A 1 325 ? -3.330 8.911 17.148 1.00 92.62 325 MET A N 1
ATOM 2469 C CA . MET A 1 325 ? -2.244 8.036 17.604 1.00 92.62 325 MET A CA 1
ATOM 2470 C C . MET A 1 325 ? -1.772 7.042 16.536 1.00 92.62 325 MET A C 1
ATOM 2472 O O . MET A 1 325 ? -0.604 6.656 16.552 1.00 92.62 325 MET A O 1
ATOM 2476 N N . LEU A 1 326 ? -2.630 6.659 15.582 1.00 91.88 326 LEU A N 1
ATOM 2477 C CA . LEU A 1 326 ? -2.312 5.643 14.567 1.00 91.88 326 LEU A CA 1
ATOM 2478 C C . LEU A 1 326 ? -1.147 6.036 13.648 1.00 91.88 326 LEU A C 1
ATOM 2480 O O . LEU A 1 326 ? -0.448 5.163 13.138 1.00 91.88 326 LEU A O 1
ATOM 2484 N N . HIS A 1 327 ? -0.879 7.336 13.492 1.00 85.31 327 HIS A N 1
ATOM 2485 C CA . HIS A 1 327 ? 0.183 7.819 12.610 1.00 85.31 327 HIS A CA 1
ATOM 2486 C C . HIS A 1 327 ? 1.577 7.318 13.024 1.00 85.31 327 HIS A C 1
ATOM 2488 O O . HIS A 1 327 ? 2.404 6.984 12.175 1.00 85.31 327 HIS A O 1
ATOM 2494 N N . 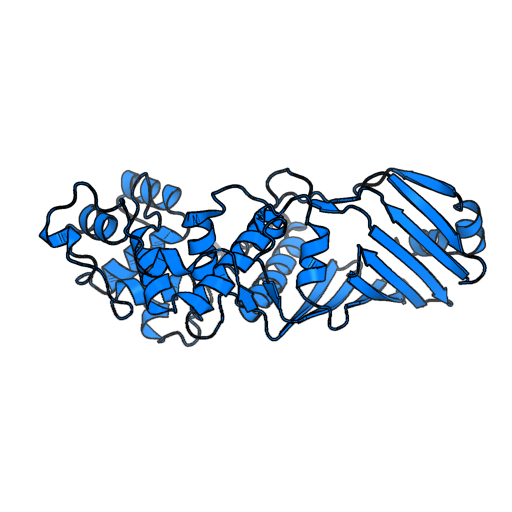ASN A 1 328 ? 1.849 7.280 14.332 1.00 88.00 328 ASN A N 1
ATOM 2495 C CA . ASN A 1 328 ? 3.074 6.717 14.894 1.00 88.00 328 ASN A CA 1
ATOM 2496 C C . ASN A 1 328 ? 2.812 6.247 16.337 1.00 88.00 328 ASN A C 1
ATOM 2498 O O . ASN A 1 328 ? 3.171 6.951 17.287 1.00 88.00 328 ASN A O 1
ATOM 2502 N N . PRO A 1 329 ? 2.198 5.063 16.516 1.00 89.62 329 PRO A N 1
ATOM 2503 C CA . PRO A 1 329 ? 1.622 4.656 17.796 1.00 89.62 329 PRO A CA 1
ATOM 2504 C C . PRO A 1 329 ? 2.641 4.629 18.936 1.00 89.62 329 PRO A C 1
ATOM 2506 O O . PRO A 1 329 ? 2.371 5.107 20.035 1.00 89.62 329 PRO A O 1
ATOM 2509 N N . SER A 1 330 ? 3.848 4.117 18.683 1.00 90.44 330 SER A N 1
ATOM 2510 C CA . SER A 1 330 ? 4.903 4.041 19.701 1.00 90.44 330 SER A CA 1
ATOM 2511 C C . SER A 1 330 ? 5.445 5.417 20.090 1.00 90.44 330 SER A C 1
ATOM 2513 O O . SER A 1 330 ? 5.793 5.636 21.248 1.00 90.44 330 SER A O 1
ATOM 2515 N N . MET A 1 331 ? 5.541 6.354 19.142 1.00 91.75 331 MET A N 1
ATOM 2516 C CA . MET A 1 331 ? 5.983 7.717 19.439 1.00 91.75 331 MET A CA 1
ATOM 2517 C C . MET A 1 331 ? 4.910 8.491 20.205 1.00 91.75 331 MET A C 1
ATOM 2519 O O . MET A 1 331 ? 5.226 9.083 21.234 1.00 91.75 331 MET A O 1
ATOM 2523 N N . GLU A 1 332 ? 3.656 8.427 19.757 1.00 92.31 332 GLU A N 1
ATOM 2524 C CA . GLU A 1 332 ? 2.545 9.124 20.410 1.00 92.31 332 GLU A CA 1
ATOM 2525 C C . GLU A 1 332 ? 2.268 8.567 21.811 1.00 92.31 332 GLU A C 1
ATOM 2527 O O . GLU A 1 332 ? 2.075 9.345 22.739 1.00 92.31 332 GLU A O 1
ATOM 2532 N N . ALA A 1 333 ? 2.367 7.249 22.026 1.00 91.88 333 ALA A N 1
ATOM 2533 C CA . ALA A 1 333 ? 2.251 6.675 23.369 1.00 91.88 333 ALA A CA 1
ATOM 2534 C C . ALA A 1 333 ? 3.357 7.149 24.322 1.00 91.88 333 ALA A C 1
ATOM 2536 O O . ALA A 1 333 ? 3.075 7.438 25.484 1.00 91.88 333 ALA A O 1
ATOM 2537 N N . ARG A 1 334 ? 4.607 7.264 23.844 1.00 92.44 334 ARG A N 1
ATOM 2538 C CA . ARG A 1 334 ? 5.709 7.823 24.649 1.00 92.44 334 ARG A CA 1
ATOM 2539 C C . ARG A 1 334 ? 5.484 9.296 24.967 1.00 92.44 334 ARG A C 1
ATOM 2541 O O . ARG A 1 334 ? 5.705 9.702 26.101 1.00 92.44 334 ARG A O 1
ATOM 2548 N N . ARG A 1 335 ? 5.021 10.078 23.988 1.00 93.00 335 ARG A N 1
ATOM 2549 C CA . ARG A 1 335 ? 4.671 11.489 24.187 1.00 93.00 335 ARG A CA 1
ATOM 2550 C C . ARG A 1 335 ? 3.573 11.625 25.239 1.00 93.00 335 ARG A C 1
ATOM 2552 O O . ARG A 1 335 ? 3.759 12.356 26.202 1.00 93.00 335 ARG A O 1
ATOM 2559 N N . TRP A 1 336 ? 2.497 10.854 25.110 1.00 92.31 336 TRP A N 1
ATOM 2560 C CA . TRP A 1 336 ? 1.397 10.857 26.068 1.00 92.31 336 TRP A CA 1
ATOM 2561 C C . TRP A 1 336 ? 1.855 10.467 27.476 1.00 92.31 336 TRP A C 1
ATOM 2563 O O . TRP A 1 336 ? 1.487 11.135 28.435 1.00 92.31 336 TRP A O 1
ATOM 2573 N N . ALA A 1 337 ? 2.703 9.444 27.613 1.00 91.94 337 ALA A N 1
ATOM 2574 C CA . ALA A 1 337 ? 3.245 9.047 28.911 1.00 91.94 337 ALA A CA 1
ATOM 2575 C C . ALA A 1 337 ? 4.137 10.130 29.546 1.00 91.94 337 ALA A C 1
ATOM 2577 O O . ALA A 1 337 ? 4.132 10.281 30.763 1.00 91.94 337 ALA A O 1
ATOM 2578 N N . ALA A 1 338 ? 4.891 10.879 28.735 1.00 93.88 338 ALA A N 1
ATOM 2579 C CA . ALA A 1 338 ? 5.806 11.911 29.216 1.00 93.88 338 ALA A CA 1
ATOM 2580 C C . ALA A 1 338 ? 5.118 13.253 29.515 1.00 93.88 338 ALA A C 1
ATOM 2582 O O . ALA A 1 338 ? 5.528 13.954 30.434 1.00 93.88 338 ALA A O 1
ATOM 2583 N N . THR A 1 339 ? 4.106 13.639 28.730 1.00 94.25 339 THR A N 1
ATOM 2584 C CA . THR A 1 339 ? 3.538 15.000 28.768 1.00 94.25 339 THR A CA 1
ATOM 2585 C C . THR A 1 339 ? 2.027 15.049 28.979 1.00 94.25 339 THR A C 1
ATOM 2587 O O . THR A 1 339 ? 1.463 16.133 29.104 1.00 94.25 339 THR A O 1
ATOM 2590 N N . GLY A 1 340 ? 1.337 13.906 28.957 1.00 90.81 340 GLY A N 1
ATOM 2591 C CA . GLY A 1 340 ? -0.127 13.837 28.943 1.00 90.81 340 GLY A CA 1
ATOM 2592 C C . GLY A 1 340 ? -0.761 14.261 27.613 1.00 90.81 340 GLY A C 1
ATOM 2593 O O . GLY A 1 340 ? -1.986 14.300 27.503 1.00 90.81 340 GLY A O 1
ATOM 2594 N N . GLN A 1 341 ? 0.039 14.566 26.586 1.00 90.56 341 GLN A N 1
ATOM 2595 C CA . GLN A 1 341 ? -0.433 15.096 25.305 1.00 90.56 341 GLN A CA 1
ATOM 2596 C C . GLN A 1 341 ? -0.025 14.205 24.126 1.00 90.56 341 GLN A C 1
ATOM 2598 O O . GLN A 1 341 ? 0.979 13.500 24.168 1.00 90.56 341 GLN A O 1
ATOM 2603 N N . ILE A 1 342 ? -0.789 14.289 23.037 1.00 91.75 342 ILE A N 1
ATOM 2604 C CA . ILE A 1 342 ? -0.420 13.749 21.718 1.00 91.75 342 ILE A CA 1
ATOM 2605 C C . ILE A 1 342 ? -0.166 14.904 20.747 1.00 91.75 342 ILE A C 1
ATOM 2607 O O . ILE A 1 342 ? -0.277 16.077 21.113 1.00 91.75 342 ILE A O 1
ATOM 2611 N N . ASN A 1 343 ? 0.124 14.605 19.485 1.00 91.75 343 ASN A N 1
ATOM 2612 C CA . ASN A 1 343 ? 0.121 15.615 18.433 1.00 91.75 343 ASN A CA 1
ATOM 2613 C C . ASN A 1 343 ? -1.275 16.258 18.244 1.00 91.75 343 ASN A C 1
ATOM 2615 O O . ASN A 1 343 ? -2.143 15.745 17.532 1.00 91.75 343 ASN A O 1
ATOM 2619 N N . HIS A 1 344 ? -1.472 17.422 18.866 1.00 89.88 344 HIS A N 1
ATOM 2620 C CA . HIS A 1 344 ? -2.736 18.153 18.835 1.00 89.88 344 HIS A CA 1
ATOM 2621 C C . HIS A 1 344 ? -3.111 18.640 17.428 1.00 89.88 344 HIS A C 1
ATOM 2623 O O . HIS A 1 344 ? -4.276 18.560 17.038 1.00 89.88 344 HIS A O 1
ATOM 2629 N N . GLU A 1 345 ? -2.138 19.073 16.622 1.00 91.62 345 GLU A N 1
ATOM 2630 C CA . GLU A 1 345 ? -2.386 19.495 15.237 1.00 91.62 345 GLU A CA 1
ATOM 2631 C C . GLU A 1 345 ? -2.941 18.345 14.391 1.00 91.62 345 GLU A C 1
ATOM 2633 O O . GLU A 1 345 ? -3.859 18.534 13.585 1.00 91.62 345 GLU A O 1
ATOM 2638 N N . ARG A 1 346 ? -2.418 17.131 14.604 1.00 90.50 346 ARG A N 1
ATOM 2639 C CA . ARG A 1 346 ? -2.915 15.918 13.953 1.00 90.50 346 ARG A CA 1
ATOM 2640 C C . ARG A 1 346 ? -4.337 15.602 14.405 1.00 90.50 346 ARG A C 1
ATOM 2642 O O . ARG A 1 346 ? -5.181 15.377 13.543 1.00 90.50 346 ARG A O 1
ATOM 2649 N N . ALA A 1 347 ? -4.629 15.644 15.705 1.00 93.44 347 ALA A N 1
ATOM 2650 C CA . ALA A 1 347 ? -5.981 15.412 16.223 1.00 93.44 347 ALA A CA 1
ATOM 2651 C C . ALA A 1 347 ? -7.001 16.423 15.671 1.00 93.44 347 ALA A C 1
ATOM 2653 O O . ALA A 1 347 ? -8.084 16.041 15.224 1.00 93.44 347 ALA A O 1
ATOM 2654 N N . GLN A 1 348 ? -6.638 17.706 15.598 1.00 93.56 348 GLN A N 1
ATOM 2655 C CA . GLN A 1 348 ? -7.473 18.729 14.965 1.00 93.56 348 GLN A CA 1
ATOM 2656 C C . GLN A 1 348 ? -7.671 18.478 13.467 1.00 93.56 348 GLN A C 1
ATOM 2658 O O . GLN A 1 348 ? -8.765 18.694 12.942 1.00 93.56 348 GLN A O 1
ATOM 2663 N N . TRP A 1 349 ? -6.629 18.032 12.761 1.00 90.94 349 TRP A N 1
ATOM 2664 C CA . TRP A 1 349 ? -6.732 17.674 11.348 1.00 90.94 349 TRP A CA 1
ATOM 2665 C C . TRP A 1 349 ? -7.704 16.507 11.131 1.00 90.94 349 TRP A C 1
ATOM 2667 O O . TRP A 1 349 ? -8.562 16.601 10.253 1.00 90.94 349 TRP A O 1
ATOM 2677 N N . VAL A 1 350 ? -7.651 15.475 11.982 1.00 93.94 350 VAL A N 1
ATOM 2678 C CA . VAL A 1 350 ? -8.615 14.362 11.964 1.00 93.94 350 VAL A CA 1
ATOM 2679 C C . VAL A 1 350 ? -10.035 14.868 12.230 1.00 93.94 350 VAL A C 1
ATOM 2681 O O . VAL A 1 350 ? -10.942 14.586 11.450 1.00 93.94 350 VAL A O 1
ATOM 2684 N N . ALA A 1 351 ? -10.232 15.681 13.272 1.00 94.19 351 ALA A N 1
ATOM 2685 C CA . ALA A 1 351 ? -11.545 16.228 13.616 1.00 94.19 351 ALA A CA 1
ATOM 2686 C C . ALA A 1 351 ? -12.154 17.071 12.479 1.00 94.19 351 ALA A C 1
ATOM 2688 O O . ALA A 1 351 ? -13.357 16.992 12.226 1.00 94.19 351 ALA A O 1
ATOM 2689 N N . ARG A 1 352 ? -11.334 17.851 11.755 1.00 91.75 352 ARG A N 1
ATOM 2690 C CA . ARG A 1 352 ? -11.777 18.573 10.549 1.00 91.75 352 ARG A CA 1
ATOM 2691 C C . ARG A 1 352 ? -12.181 17.611 9.433 1.00 91.75 352 ARG A C 1
ATOM 2693 O O . ARG A 1 352 ? -13.239 17.801 8.841 1.00 91.75 352 ARG A O 1
ATOM 2700 N N . GLY A 1 353 ? -11.392 16.564 9.187 1.00 88.62 353 GLY A N 1
ATOM 2701 C CA . GLY A 1 353 ? -11.718 15.535 8.194 1.00 88.62 353 GLY A CA 1
ATOM 2702 C C . GLY A 1 353 ? -13.041 14.815 8.483 1.00 88.62 353 GLY A C 1
ATOM 2703 O O . GLY A 1 353 ? -13.820 14.570 7.567 1.00 88.62 353 GLY A O 1
ATOM 2704 N N . MET A 1 354 ? -13.358 14.562 9.757 1.00 91.31 354 MET A N 1
ATOM 2705 C CA . MET A 1 354 ? -14.627 13.939 10.161 1.00 91.31 354 MET A CA 1
ATOM 2706 C C . MET A 1 354 ? -15.867 14.791 9.844 1.00 91.31 354 MET A C 1
ATOM 2708 O O . MET A 1 354 ? -16.942 14.228 9.608 1.00 91.31 354 MET A O 1
ATOM 2712 N N . ARG A 1 355 ? -15.741 16.129 9.872 1.00 82.69 355 ARG A N 1
ATOM 2713 C CA . ARG A 1 355 ? -16.842 17.078 9.607 1.00 82.69 355 ARG A CA 1
ATOM 2714 C C . ARG A 1 355 ? -17.169 17.203 8.124 1.00 82.69 355 ARG A C 1
ATOM 2716 O O . ARG A 1 355 ? -18.325 17.397 7.783 1.00 82.69 355 ARG A O 1
ATOM 2723 N N . LEU A 1 356 ? -16.164 17.071 7.263 1.00 70.19 356 LEU A N 1
ATOM 2724 C CA . LEU A 1 356 ? -16.307 17.242 5.815 1.00 70.19 356 LEU A CA 1
ATOM 2725 C C . LEU A 1 356 ? -16.812 15.978 5.099 1.00 70.19 356 LEU A C 1
ATOM 2727 O O . LEU A 1 356 ? -16.940 15.973 3.883 1.00 70.19 356 LEU A O 1
ATOM 2731 N N . GLY A 1 357 ? -17.117 14.905 5.837 1.00 56.94 357 GLY A N 1
ATOM 2732 C CA . GLY A 1 357 ? -17.802 13.734 5.282 1.00 56.94 357 GLY A CA 1
ATOM 2733 C C . GLY A 1 357 ? -17.016 12.989 4.199 1.00 56.94 357 GLY A C 1
ATOM 2734 O O . GLY A 1 357 ? -17.615 12.521 3.243 1.00 56.94 357 GLY A O 1
ATOM 2735 N N . GLY A 1 358 ? -15.688 12.897 4.315 1.00 50.81 358 GLY A N 1
ATOM 2736 C CA . GLY A 1 358 ? -14.846 12.251 3.295 1.00 50.81 358 GLY A CA 1
ATOM 2737 C C . GLY A 1 358 ? -14.602 13.106 2.044 1.00 50.81 358 GLY A C 1
ATOM 2738 O O . GLY A 1 358 ? -13.666 12.828 1.301 1.00 50.81 358 GLY A O 1
ATOM 2739 N N . ALA A 1 359 ? -15.333 14.210 1.853 1.00 38.69 359 ALA A N 1
ATOM 2740 C CA . ALA A 1 359 ? -15.014 15.195 0.829 1.00 38.69 359 ALA A CA 1
ATOM 2741 C C . ALA A 1 359 ? -13.765 15.983 1.255 1.00 38.69 359 ALA A C 1
ATOM 2743 O O . ALA A 1 359 ? -13.841 16.927 2.039 1.00 38.69 359 ALA A O 1
ATOM 2744 N N . SER A 1 360 ? -12.602 15.532 0.771 1.00 43.38 360 SER A N 1
ATOM 2745 C CA . SER A 1 360 ? -11.310 16.237 0.749 1.00 43.38 360 SER A CA 1
ATOM 2746 C C . SER A 1 360 ? -11.054 17.149 1.959 1.00 43.38 360 SER A C 1
ATOM 2748 O O . SER A 1 360 ? -11.313 18.355 1.918 1.00 43.38 360 SER A O 1
ATOM 2750 N N . ALA A 1 361 ? -10.507 16.581 3.040 1.00 40.47 361 ALA A N 1
ATOM 2751 C CA . ALA A 1 361 ? -10.087 17.365 4.200 1.00 40.47 361 ALA A CA 1
ATOM 2752 C C . ALA A 1 361 ? -9.100 18.483 3.792 1.00 40.47 361 ALA A C 1
ATOM 2754 O O . ALA A 1 361 ? -8.340 18.314 2.830 1.00 40.47 361 ALA A O 1
ATOM 2755 N N . PRO A 1 362 ? -9.023 19.607 4.535 1.00 39.56 362 PRO A N 1
ATOM 2756 C CA . PRO A 1 362 ? -8.098 20.678 4.211 1.00 39.56 362 PRO A CA 1
ATOM 2757 C C . PRO A 1 362 ? -6.672 20.132 4.261 1.00 39.56 362 PRO A C 1
ATOM 2759 O O . PRO A 1 362 ? -6.304 19.369 5.167 1.00 39.56 362 PRO A O 1
ATOM 2762 N N . ARG A 1 363 ? -5.875 20.526 3.264 1.00 52.91 363 ARG A N 1
ATOM 2763 C CA . ARG A 1 363 ? -4.459 20.167 3.148 1.00 52.91 363 ARG A CA 1
ATOM 2764 C C . ARG A 1 363 ? -3.744 20.413 4.478 1.00 52.91 363 ARG A C 1
ATOM 2766 O O . ARG A 1 363 ? -4.018 21.391 5.173 1.00 52.91 363 ARG A O 1
ATOM 2773 N N . ARG A 1 364 ? -2.822 19.508 4.825 1.00 44.38 364 ARG A N 1
ATOM 2774 C CA . ARG A 1 364 ? -1.917 19.665 5.970 1.00 44.38 364 ARG A CA 1
ATOM 2775 C C . ARG A 1 364 ? -1.263 21.052 5.842 1.00 44.38 364 ARG A C 1
ATOM 2777 O O . ARG A 1 364 ? -0.686 21.305 4.783 1.00 44.38 364 ARG A O 1
ATOM 2784 N N . PRO A 1 365 ? -1.372 21.956 6.832 1.00 31.06 365 PRO A N 1
ATOM 2785 C CA . PRO A 1 365 ? -0.591 23.179 6.788 1.00 31.06 365 PRO A CA 1
ATOM 2786 C C . PRO A 1 365 ? 0.881 22.765 6.760 1.00 31.06 365 PRO A C 1
ATOM 2788 O O . PRO A 1 365 ? 1.335 21.992 7.605 1.00 31.06 365 PRO A O 1
ATOM 2791 N N . THR A 1 366 ? 1.612 23.211 5.742 1.00 33.38 366 THR A N 1
ATOM 2792 C CA . THR A 1 366 ? 3.070 23.278 5.823 1.00 33.38 366 THR A CA 1
ATOM 2793 C C . THR A 1 366 ? 3.385 24.090 7.067 1.00 33.38 366 THR A C 1
ATOM 2795 O O . THR A 1 366 ? 2.789 25.157 7.238 1.00 33.38 366 THR A O 1
ATOM 2798 N N . ALA A 1 367 ? 4.243 23.568 7.948 1.00 31.80 367 ALA A N 1
ATOM 2799 C CA . ALA A 1 367 ? 4.703 24.296 9.123 1.00 31.80 367 ALA A CA 1
ATOM 2800 C C . ALA A 1 367 ? 5.083 25.712 8.675 1.00 31.80 367 ALA A C 1
ATOM 2802 O O . ALA A 1 367 ? 5.983 25.881 7.851 1.00 31.80 367 ALA A O 1
ATOM 2803 N N . LYS A 1 368 ? 4.317 26.716 9.116 1.00 27.31 368 LYS A N 1
ATOM 2804 C CA . LYS A 1 368 ? 4.668 28.105 8.856 1.00 27.31 368 LYS A CA 1
ATOM 2805 C C . LYS A 1 368 ? 5.961 28.339 9.616 1.00 27.31 368 LYS A C 1
ATOM 2807 O O . LYS A 1 368 ? 5.984 28.241 10.839 1.00 27.31 368 LYS A O 1
ATOM 2812 N N . MET A 1 369 ? 7.022 28.601 8.868 1.00 27.55 369 MET A N 1
ATOM 2813 C CA . MET A 1 369 ? 8.249 29.170 9.389 1.00 27.55 369 MET A CA 1
ATOM 2814 C C . MET A 1 369 ? 7.844 30.476 10.077 1.00 27.55 369 MET A C 1
ATOM 2816 O O . MET A 1 369 ? 7.394 31.415 9.420 1.00 27.55 369 MET A O 1
ATOM 2820 N N . VAL A 1 370 ? 7.870 30.485 11.408 1.00 28.92 370 VAL A N 1
ATOM 2821 C CA . VAL A 1 370 ? 7.725 31.713 12.183 1.00 28.92 370 VAL A CA 1
ATOM 2822 C C . VAL A 1 370 ? 8.967 32.527 11.856 1.00 28.92 370 VAL A C 1
ATOM 2824 O O . VAL A 1 370 ? 10.060 32.210 12.318 1.00 28.92 370 VAL A O 1
ATOM 2827 N N . ALA A 1 371 ? 8.811 33.522 10.986 1.00 28.11 371 ALA A N 1
ATOM 2828 C CA . ALA A 1 371 ? 9.805 34.562 10.828 1.00 28.11 371 ALA A CA 1
ATOM 2829 C C . ALA A 1 371 ? 9.847 35.329 12.153 1.00 28.11 371 ALA A C 1
ATOM 2831 O O . ALA A 1 371 ? 8.936 36.089 12.474 1.00 28.11 371 ALA A O 1
ATOM 2832 N N . ALA A 1 372 ? 10.883 35.069 12.945 1.00 29.55 372 ALA A N 1
ATOM 2833 C CA . ALA A 1 372 ? 11.330 36.012 13.947 1.00 29.55 372 ALA A CA 1
ATOM 2834 C C . ALA A 1 372 ? 11.863 37.234 13.190 1.00 29.55 372 ALA A C 1
ATOM 2836 O O . ALA A 1 372 ? 12.841 37.132 12.448 1.00 29.55 372 ALA A O 1
ATOM 2837 N N . HIS A 1 373 ? 11.183 38.366 13.320 1.00 31.94 373 HIS A N 1
ATOM 2838 C CA . HIS A 1 373 ? 11.759 39.680 13.067 1.00 31.94 373 HIS A CA 1
ATOM 2839 C C . HIS A 1 373 ? 11.734 40.412 14.402 1.00 31.94 373 HIS A C 1
ATOM 2841 O O . HIS A 1 373 ? 10.724 40.364 15.110 1.00 31.94 373 HIS A O 1
ATOM 2847 N N . GLY A 1 374 ? 12.908 40.929 14.765 1.00 32.88 374 GLY A N 1
ATOM 2848 C CA . GLY A 1 374 ? 13.114 41.755 15.945 1.00 32.88 374 GLY A CA 1
ATOM 2849 C C . GLY A 1 374 ? 12.716 43.200 15.722 1.00 32.88 374 GLY A C 1
ATOM 2850 O O . GLY A 1 374 ? 12.041 43.485 14.706 1.00 32.88 374 GLY A O 1
#

pLDDT: mean 85.61, std 16.32, range [27.31, 98.56]

Radius of gyration: 24.64 Å; chains: 1; bounding box: 55×65×69 Å